Protein AF-A0A432LRM8-F1 (afdb_monomer_lite)

pLDDT: mean 72.95, std 24.01, range [29.17, 98.06]

Sequence (369 aa):
MIELEIQGLSETREGLLIDVGRSVVASGFTLQRQRLTQDVNGVLLTMVVRGPERKQRALEAALDANERLLSFHTYPFEDGTAKPHYAAARTFARPPVAPAPVPVVETVAVAAAAAVPKQAAVAAVGAAAAVAVIAPEMAQAVVASVASPAPRVAPVAKLFADTPVLPSVPERVKPEVAPVVVGAPAPQEEEPEPEFVFYTPRAAAPAAAAVVADPYVEVVPLGPDEDAVEKVVPKLLNGYPQIFHCLHSLESSVAPGARESSLLLAGQRTGTWVFERDYKPSAKLSLEDAMERIGIPALRALADVEYVGGQLRIRNSPLCKEGGRSSCQFFIGYLEGLLGPLLASGSLSTFPLGCCSYGGDACVLAISE

Organism: NCBI:txid1920169

Foldseek 3Di:
DFKKKKKFFFQEPPCPCVQLVVLCVVLAKDWDDWDWDQDLRHIIIITIIHGDPVSPVVSVVSQVPDPRTPDMDMDGDDPPDDDDRPVVPDDDPDHRPPDPPDDPDDDDDDDDDDDDDDDDDDDDDDDDDDDDDDDDDDDDDDDDDDDDDDDDDDDDDDDDDDDDDDDDDDDDDDDDDDDDDDDDDDDDDDDDDDDPPPPDPDPDDPPDPPDPPDPPDPQAADAAPVVLLVVLLVVQQVCPPVRLVSLVVSLVPDDVNRNLNNLLQNLLSNLLVCCVPPPPDDAADAPVCCCVVWVVVRVVSHFDWDDDDQKIWGAPHSQADADQDHSCSSSVSNCQNNCLSRHPVSGKDKDWPDTVNVVDRTTMIGIDD

Secondary structure (DSSP, 8-state):
-EEEEEEEEES--TTHHHHHHHHHHHTTPEEEEEEEEEETTEEEEEEEEEE-GGGHHHHHHHHHT-TT-SEEEEEE--TT--PPPGGGG---SSPP-PPPPPP--------------------------------------------------------------PPPP--PPP-------------------------PPPPPPPPPP----------------HHHHHHHHHHHHHHTT--HHHHHHHHHHS-GGGHHHHHHHHHHHHHHHHHHHHS--PPPB-HHHHIIIIIHHHHHTTSEEEEETTEEEEET-TTEETTTEE-THHHHHHHHHHHGGGBSSS--EEEEEE-GGGT-SSEEEEEE-

Structure (mmCIF, N/CA/C/O backbone):
data_AF-A0A432LRM8-F1
#
_entry.id   AF-A0A432LRM8-F1
#
loop_
_atom_site.group_PDB
_atom_site.id
_atom_site.type_symbol
_atom_site.label_atom_id
_atom_site.label_alt_id
_atom_site.label_comp_id
_atom_site.label_asym_id
_atom_site.label_entity_id
_atom_site.label_seq_id
_atom_site.pdbx_PDB_ins_code
_atom_site.Cartn_x
_atom_site.Cartn_y
_atom_site.Cartn_z
_atom_site.occupancy
_atom_site.B_iso_or_equiv
_atom_site.auth_seq_id
_atom_site.auth_comp_id
_atom_site.auth_asym_id
_atom_site.auth_atom_id
_atom_site.pdbx_PDB_model_num
ATOM 1 N N . MET A 1 1 ? 28.126 2.949 -12.272 1.00 85.38 1 MET A N 1
ATOM 2 C CA . MET A 1 1 ? 27.062 2.548 -11.327 1.00 85.38 1 MET A CA 1
ATOM 3 C C . MET A 1 1 ? 27.279 1.079 -11.055 1.00 85.38 1 MET A C 1
ATOM 5 O O . MET A 1 1 ? 27.534 0.365 -12.013 1.00 85.38 1 MET A O 1
ATOM 9 N N . ILE A 1 2 ? 27.255 0.673 -9.794 1.00 91.69 2 ILE A N 1
ATOM 10 C CA . ILE A 1 2 ? 27.437 -0.716 -9.368 1.00 91.69 2 ILE A CA 1
ATOM 11 C C . ILE A 1 2 ? 26.148 -1.224 -8.737 1.00 91.69 2 ILE A C 1
ATOM 13 O O . ILE A 1 2 ? 25.368 -0.429 -8.204 1.00 91.69 2 ILE A O 1
ATOM 17 N N . GLU A 1 3 ? 25.954 -2.533 -8.798 1.00 94.00 3 GLU A N 1
ATOM 18 C CA . GLU A 1 3 ? 24.896 -3.239 -8.090 1.00 94.00 3 GLU A CA 1
ATOM 19 C C . GLU A 1 3 ? 25.532 -4.117 -7.020 1.00 94.00 3 GLU A C 1
ATOM 21 O O . GLU A 1 3 ? 26.515 -4.821 -7.268 1.00 94.00 3 GLU A O 1
ATOM 26 N N . LEU A 1 4 ? 25.002 -4.010 -5.810 1.00 94.94 4 LEU A N 1
ATOM 27 C CA . LEU A 1 4 ? 25.510 -4.683 -4.631 1.00 94.94 4 LEU A CA 1
ATOM 28 C C . LEU A 1 4 ? 24.390 -5.492 -3.994 1.00 94.94 4 LEU A C 1
ATOM 30 O O . LEU A 1 4 ? 23.286 -4.988 -3.806 1.00 94.94 4 LEU A O 1
ATOM 34 N N . GLU A 1 5 ? 24.699 -6.723 -3.620 1.00 95.00 5 GLU A N 1
ATOM 35 C CA . GLU A 1 5 ? 23.883 -7.530 -2.730 1.00 95.00 5 GLU A CA 1
ATOM 36 C C . GLU A 1 5 ? 24.413 -7.377 -1.303 1.00 95.00 5 GLU A C 1
ATOM 38 O O . GLU A 1 5 ? 25.542 -7.760 -0.996 1.00 95.00 5 GLU A O 1
ATOM 43 N N . ILE A 1 6 ? 23.596 -6.802 -0.433 1.00 95.06 6 ILE A N 1
ATOM 44 C CA . ILE A 1 6 ? 23.841 -6.693 0.999 1.00 95.06 6 ILE A CA 1
ATOM 45 C C . ILE A 1 6 ? 23.079 -7.822 1.675 1.00 95.06 6 ILE A C 1
ATOM 47 O O . ILE A 1 6 ? 21.863 -7.932 1.533 1.00 95.06 6 ILE A O 1
ATOM 51 N N . GLN A 1 7 ? 23.782 -8.633 2.447 1.00 94.50 7 GLN A N 1
ATOM 52 C CA . GLN A 1 7 ? 23.190 -9.605 3.351 1.00 94.50 7 GLN A CA 1
ATOM 53 C C . GLN A 1 7 ? 23.482 -9.159 4.780 1.00 94.50 7 GLN A C 1
ATOM 55 O O . GLN A 1 7 ? 24.630 -8.879 5.101 1.00 94.50 7 GLN A O 1
ATOM 60 N N . GLY A 1 8 ? 22.474 -9.090 5.639 1.00 93.50 8 GLY A N 1
ATOM 61 C CA . GLY A 1 8 ? 22.585 -8.636 7.021 1.00 93.50 8 GLY A CA 1
ATOM 62 C C . GLY A 1 8 ? 21.847 -9.564 7.977 1.00 93.50 8 GLY A C 1
ATOM 63 O O . GLY A 1 8 ? 20.821 -10.141 7.626 1.00 93.50 8 GLY A O 1
ATOM 64 N N . LEU A 1 9 ? 22.366 -9.705 9.192 1.00 92.44 9 LEU A N 1
ATOM 65 C CA . LEU A 1 9 ? 21.725 -10.430 10.287 1.00 92.44 9 LEU A CA 1
ATOM 66 C C . LEU A 1 9 ? 21.345 -9.444 11.390 1.00 92.44 9 LEU A C 1
ATOM 68 O O . LEU A 1 9 ? 22.161 -8.617 11.791 1.00 92.44 9 LEU A O 1
ATOM 72 N N . SER A 1 10 ? 20.136 -9.580 11.921 1.00 92.62 10 SER A N 1
ATOM 73 C CA . SER A 1 10 ? 19.642 -8.826 13.073 1.00 92.62 10 SER A CA 1
ATOM 74 C C . SER A 1 10 ? 18.993 -9.747 14.100 1.00 92.62 10 SER A C 1
ATOM 76 O O . SER A 1 10 ? 18.501 -10.816 13.748 1.00 92.62 10 SER A O 1
ATOM 78 N N . GLU A 1 11 ? 18.931 -9.323 15.361 1.00 88.06 11 GLU A N 1
ATOM 79 C CA . GLU A 1 11 ? 18.133 -10.011 16.385 1.00 88.06 11 GLU A CA 1
ATOM 80 C C . GLU A 1 11 ? 16.630 -9.785 16.188 1.00 88.06 11 GLU A C 1
ATOM 82 O O . GLU A 1 11 ? 15.826 -10.668 16.483 1.00 88.06 11 GLU A O 1
ATOM 87 N N . THR A 1 12 ? 16.235 -8.610 15.684 1.00 87.19 12 THR A N 1
ATOM 88 C CA . THR A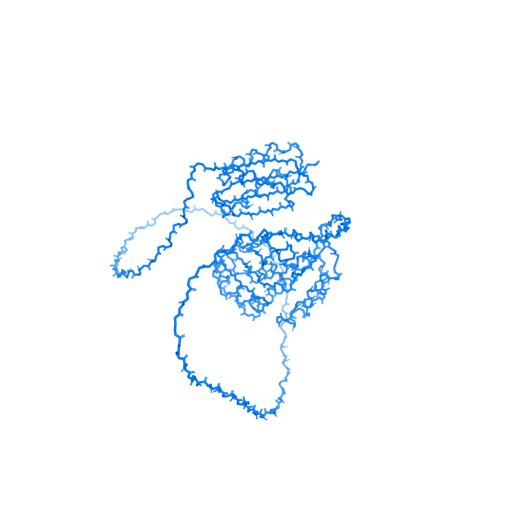 1 12 ? 14.829 -8.193 15.623 1.00 87.19 12 THR A CA 1
ATOM 89 C C . THR A 1 12 ? 14.414 -7.795 14.212 1.00 87.19 12 THR A C 1
ATOM 91 O O . THR A 1 12 ? 15.175 -7.230 13.433 1.00 87.19 12 THR A O 1
ATOM 94 N N . ARG A 1 13 ? 13.162 -8.111 13.865 1.00 90.62 13 ARG A N 1
ATOM 95 C CA . ARG A 1 13 ? 12.570 -7.749 12.565 1.00 90.62 13 ARG A CA 1
ATOM 96 C C . ARG A 1 13 ? 12.113 -6.296 12.539 1.00 90.62 13 ARG A C 1
ATOM 98 O O . ARG A 1 13 ? 12.094 -5.666 11.484 1.00 90.62 13 ARG A O 1
ATOM 105 N N . GLU A 1 14 ? 11.679 -5.807 13.691 1.00 88.50 14 GLU A N 1
ATOM 106 C CA . GLU A 1 14 ? 11.060 -4.502 13.841 1.00 88.50 14 GLU A CA 1
ATOM 107 C C . GLU A 1 14 ? 12.060 -3.390 13.515 1.00 88.50 14 GLU A C 1
ATOM 109 O O . GLU A 1 14 ? 13.198 -3.410 13.976 1.00 88.50 14 GLU A O 1
ATOM 114 N N . GLY A 1 15 ? 11.662 -2.445 12.661 1.00 86.75 15 GLY A N 1
ATOM 115 C CA . GLY A 1 15 ? 12.490 -1.300 12.264 1.00 86.75 15 GLY A CA 1
ATOM 116 C C . GLY A 1 15 ? 13.721 -1.617 11.403 1.00 86.75 15 GLY A C 1
ATOM 117 O O . GLY A 1 15 ? 14.237 -0.709 10.761 1.00 86.75 15 GLY A O 1
ATOM 118 N N . LEU A 1 16 ? 14.158 -2.879 11.304 1.00 91.69 16 LEU A N 1
ATOM 119 C CA . LEU A 1 16 ? 15.381 -3.271 10.592 1.00 91.69 16 LEU A CA 1
ATOM 120 C C . LEU A 1 16 ? 15.394 -2.780 9.141 1.00 91.69 16 LEU A C 1
ATOM 122 O O . LEU A 1 16 ? 16.344 -2.143 8.697 1.00 91.69 16 LEU A O 1
ATOM 126 N N . LEU A 1 17 ? 14.315 -3.054 8.408 1.00 92.19 17 LEU A N 1
ATOM 127 C CA . LEU A 1 17 ? 14.202 -2.665 7.006 1.00 92.19 17 LEU A CA 1
ATOM 128 C C . LEU A 1 17 ? 14.229 -1.140 6.829 1.00 92.19 17 LEU A C 1
ATOM 130 O O . LEU A 1 17 ? 14.826 -0.635 5.882 1.00 92.19 17 LEU A O 1
ATOM 134 N N . ILE A 1 18 ? 13.589 -0.416 7.748 1.00 89.19 18 ILE A N 1
ATOM 135 C CA . ILE A 1 18 ? 13.468 1.043 7.702 1.00 89.19 18 ILE A CA 1
ATOM 136 C C . ILE A 1 18 ? 14.831 1.680 7.962 1.00 89.19 18 ILE A C 1
ATOM 138 O O . ILE A 1 18 ? 15.269 2.525 7.185 1.00 89.19 18 ILE A O 1
ATOM 142 N N . ASP A 1 19 ? 15.521 1.250 9.016 1.00 91.94 19 ASP A N 1
ATOM 143 C CA . ASP A 1 19 ? 16.793 1.842 9.421 1.00 91.94 19 ASP A CA 1
ATOM 144 C C . ASP A 1 19 ? 17.901 1.517 8.416 1.00 91.94 19 ASP A C 1
ATOM 146 O O . ASP A 1 19 ? 18.643 2.406 7.995 1.00 91.94 19 ASP A O 1
ATOM 150 N N . VAL A 1 20 ? 17.968 0.266 7.950 1.00 95.12 20 VAL A N 1
ATOM 151 C CA . VAL A 1 20 ? 18.938 -0.137 6.923 1.00 95.12 20 VAL A CA 1
ATOM 152 C C . VAL A 1 20 ? 18.607 0.515 5.579 1.00 95.12 20 VAL A C 1
ATOM 154 O O . VAL A 1 20 ? 19.497 1.053 4.919 1.00 95.12 20 VAL A O 1
ATOM 157 N N . GLY A 1 21 ? 17.329 0.553 5.190 1.00 91.88 21 GLY A N 1
ATOM 158 C CA . GLY A 1 21 ? 16.874 1.248 3.985 1.00 91.88 21 GLY A CA 1
ATOM 159 C C . GLY A 1 21 ? 17.215 2.739 4.004 1.00 91.88 21 GLY A C 1
ATOM 160 O O . GLY A 1 21 ? 17.694 3.278 3.006 1.00 91.88 21 GLY A O 1
ATOM 161 N N . ARG A 1 22 ? 17.066 3.400 5.157 1.00 90.94 22 ARG A N 1
ATOM 162 C CA . ARG A 1 22 ? 17.461 4.801 5.343 1.00 90.94 22 ARG A CA 1
ATOM 163 C C . ARG A 1 22 ? 18.967 4.990 5.167 1.00 90.94 22 ARG A C 1
ATOM 165 O O . ARG A 1 22 ? 19.360 5.912 4.454 1.00 90.94 22 ARG A O 1
ATOM 172 N N . SER A 1 23 ? 19.801 4.117 5.740 1.00 94.56 23 SER A N 1
ATOM 173 C CA . SER A 1 23 ? 21.261 4.150 5.541 1.00 94.56 23 SER A CA 1
ATOM 174 C C . SER A 1 23 ? 21.653 3.980 4.068 1.00 94.56 23 SER A C 1
ATOM 176 O O . SER A 1 23 ? 22.525 4.699 3.570 1.00 94.56 23 SER A O 1
ATOM 178 N N . VAL A 1 24 ? 20.977 3.080 3.344 1.00 95.44 24 VAL A N 1
ATOM 179 C CA . VAL A 1 24 ? 21.184 2.848 1.903 1.00 95.44 24 VAL A CA 1
ATOM 180 C C . VAL A 1 24 ? 20.878 4.111 1.094 1.00 95.44 24 VAL A C 1
ATOM 182 O O . VAL A 1 24 ? 21.723 4.581 0.324 1.00 95.44 24 VAL A O 1
ATOM 185 N N . VAL A 1 25 ? 19.701 4.705 1.308 1.00 91.69 25 VAL A N 1
ATOM 186 C CA . VAL A 1 25 ? 19.259 5.905 0.582 1.00 91.69 25 VAL A CA 1
ATOM 187 C C . VAL A 1 25 ? 20.126 7.118 0.923 1.00 91.69 25 VAL A C 1
ATOM 189 O O . VAL A 1 25 ? 20.561 7.832 0.018 1.00 91.69 25 VAL A O 1
ATOM 192 N N . ALA A 1 26 ? 20.459 7.327 2.201 1.00 89.44 26 ALA A N 1
ATOM 193 C CA . ALA A 1 26 ? 21.342 8.411 2.640 1.00 89.44 26 ALA A CA 1
ATOM 194 C C . ALA A 1 26 ? 22.746 8.308 2.015 1.00 89.44 26 ALA A C 1
ATOM 196 O O . ALA A 1 26 ? 23.371 9.318 1.684 1.00 89.44 26 ALA A O 1
ATOM 197 N N . SER A 1 27 ? 23.210 7.081 1.766 1.00 94.38 27 SER A N 1
ATOM 198 C CA . SER A 1 27 ? 24.475 6.806 1.078 1.00 94.38 27 SER A CA 1
ATOM 199 C C . SER A 1 27 ? 24.391 6.989 -0.444 1.00 94.38 27 SER A C 1
ATOM 201 O O . SER A 1 27 ? 25.394 6.850 -1.144 1.00 94.38 27 SER A O 1
ATOM 203 N N . GLY A 1 28 ? 23.226 7.360 -0.985 1.00 89.31 28 GLY A N 1
ATOM 204 C CA . GLY A 1 28 ? 23.009 7.611 -2.409 1.00 89.31 28 GLY A CA 1
ATOM 205 C C . GLY A 1 28 ? 22.851 6.345 -3.249 1.00 89.31 28 GLY A C 1
ATOM 206 O O . GLY A 1 28 ? 23.176 6.375 -4.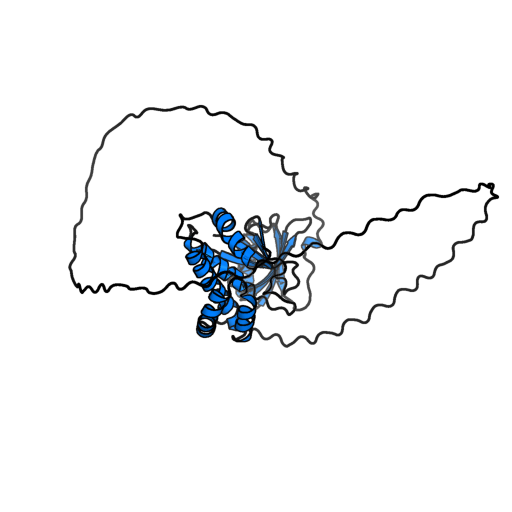437 1.00 89.31 28 GLY A O 1
ATOM 207 N N . PHE A 1 29 ? 22.394 5.252 -2.638 1.00 95.62 29 PHE A N 1
ATOM 208 C CA . PHE A 1 29 ? 22.021 4.022 -3.329 1.00 95.62 29 PHE A CA 1
ATOM 209 C C . PHE A 1 29 ? 20.497 3.919 -3.432 1.00 95.62 29 PHE A C 1
ATOM 211 O O . PHE A 1 29 ? 19.764 4.320 -2.531 1.00 95.62 29 PHE A O 1
ATOM 218 N N . THR A 1 30 ? 20.016 3.360 -4.536 1.00 91.56 30 THR A N 1
ATOM 219 C CA . THR A 1 30 ? 18.608 3.027 -4.750 1.00 91.56 30 THR A CA 1
ATOM 220 C C . THR A 1 30 ? 18.391 1.555 -4.448 1.00 91.56 30 THR A C 1
ATOM 222 O O . THR A 1 30 ? 19.105 0.701 -4.978 1.00 91.56 30 THR A O 1
ATOM 225 N N . LEU A 1 31 ? 17.399 1.251 -3.623 1.00 94.25 31 LEU A N 1
ATOM 226 C CA . LEU A 1 31 ? 17.003 -0.118 -3.333 1.00 94.25 31 LEU A CA 1
ATOM 227 C C . LEU A 1 31 ? 16.247 -0.718 -4.525 1.00 94.25 31 LEU A C 1
ATOM 229 O O . LEU A 1 31 ? 15.270 -0.134 -4.981 1.00 94.25 31 LEU A O 1
ATOM 233 N N . GLN A 1 32 ? 16.694 -1.869 -5.023 1.00 91.56 32 GLN A N 1
ATOM 234 C CA . GLN A 1 32 ? 16.041 -2.588 -6.122 1.00 91.56 32 GLN A CA 1
ATOM 235 C C . GLN A 1 32 ? 15.203 -3.760 -5.622 1.00 91.56 32 GLN A C 1
ATOM 237 O O . GLN A 1 32 ? 14.065 -3.946 -6.044 1.00 91.56 32 GLN A O 1
ATOM 242 N N . ARG A 1 33 ? 15.780 -4.584 -4.743 1.00 90.75 33 ARG A N 1
ATOM 243 C CA . ARG A 1 33 ? 15.125 -5.774 -4.191 1.00 90.75 33 ARG A CA 1
ATOM 244 C C . ARG A 1 33 ? 15.435 -5.872 -2.715 1.00 90.75 33 ARG A C 1
ATOM 246 O O . ARG A 1 33 ? 16.521 -5.503 -2.281 1.00 90.75 33 ARG A O 1
ATOM 253 N N . GLN A 1 34 ? 14.496 -6.406 -1.956 1.00 92.81 34 GLN A N 1
ATOM 254 C CA . GLN A 1 34 ? 14.692 -6.704 -0.548 1.00 92.81 34 GLN A CA 1
ATOM 255 C C . GLN A 1 34 ? 13.972 -8.000 -0.207 1.00 92.81 34 GLN A C 1
ATOM 257 O O . GLN A 1 34 ? 12.910 -8.301 -0.753 1.00 92.81 34 GLN A O 1
ATOM 262 N N . ARG A 1 35 ? 14.549 -8.765 0.707 1.00 90.44 35 ARG A N 1
ATOM 263 C CA . ARG A 1 35 ? 13.969 -9.983 1.244 1.00 90.44 35 ARG A CA 1
ATOM 264 C C . ARG A 1 35 ? 14.304 -10.056 2.720 1.00 90.44 35 ARG A C 1
ATOM 266 O O . ARG A 1 35 ? 15.459 -9.903 3.101 1.00 90.44 35 ARG A O 1
ATOM 273 N N . LEU A 1 36 ? 13.291 -10.333 3.529 1.00 91.69 36 LEU A N 1
ATOM 274 C CA . LEU A 1 36 ? 13.459 -10.668 4.933 1.00 91.69 36 LEU A CA 1
ATOM 275 C C . LEU A 1 36 ? 13.116 -12.140 5.128 1.00 91.69 36 LEU A C 1
ATOM 277 O O . LEU A 1 36 ? 12.066 -12.588 4.672 1.00 91.69 36 LEU A O 1
ATOM 281 N N . THR A 1 37 ? 13.979 -12.885 5.805 1.00 88.00 37 THR A N 1
ATOM 282 C CA . THR A 1 37 ? 13.730 -14.284 6.161 1.00 88.00 37 THR A CA 1
ATOM 283 C C . THR A 1 37 ? 14.007 -14.465 7.642 1.00 88.00 37 THR A C 1
ATOM 285 O O . THR A 1 37 ? 15.011 -13.974 8.148 1.00 88.00 37 THR A O 1
ATOM 288 N N . GLN A 1 38 ? 13.111 -15.142 8.351 1.00 83.94 38 GLN A N 1
ATOM 289 C CA . GLN A 1 38 ? 13.343 -15.490 9.747 1.00 83.94 38 GLN A CA 1
ATOM 290 C C . GLN A 1 38 ? 14.161 -16.780 9.812 1.00 83.94 38 GLN A C 1
ATOM 292 O O . GLN A 1 38 ? 13.833 -17.755 9.140 1.00 83.94 38 GLN A O 1
ATOM 297 N N . ASP A 1 39 ? 15.227 -16.756 10.597 1.00 79.94 39 ASP A N 1
ATOM 298 C CA . ASP A 1 39 ? 16.169 -17.850 10.798 1.00 79.94 39 ASP A CA 1
ATOM 299 C C . ASP A 1 39 ? 16.280 -18.169 12.294 1.00 79.94 39 ASP A C 1
ATOM 301 O O . ASP A 1 39 ? 15.879 -17.379 13.151 1.00 79.94 39 ASP A O 1
ATOM 305 N N . VAL A 1 40 ? 16.841 -19.331 12.628 1.00 73.75 40 VAL A N 1
ATOM 306 C CA . VAL A 1 40 ? 17.068 -19.737 14.025 1.00 73.75 40 VAL A CA 1
ATOM 307 C C . VAL A 1 40 ? 17.961 -18.729 14.760 1.00 73.75 40 VAL A C 1
ATOM 309 O O . VAL A 1 40 ? 17.834 -18.557 15.970 1.00 73.75 40 VAL A O 1
ATOM 312 N N . ASN A 1 41 ? 18.830 -18.031 14.026 1.00 74.12 41 ASN A N 1
ATOM 313 C CA . ASN A 1 41 ? 19.765 -17.054 14.575 1.00 74.12 41 ASN A CA 1
ATOM 314 C C . ASN A 1 41 ? 19.220 -15.615 14.619 1.00 74.12 41 ASN A C 1
ATOM 316 O O . ASN A 1 41 ? 19.930 -14.721 15.075 1.00 74.12 41 ASN A O 1
ATOM 320 N N . GLY A 1 42 ? 17.994 -15.375 14.141 1.00 85.94 42 GLY A N 1
ATOM 321 C CA . GLY A 1 42 ? 17.380 -14.049 14.099 1.00 85.94 42 GLY A CA 1
ATOM 322 C C . GLY A 1 42 ? 16.722 -13.746 12.756 1.00 85.94 42 GLY A C 1
ATOM 323 O O . GLY A 1 42 ? 16.024 -14.571 12.171 1.00 85.94 42 GLY A O 1
ATOM 324 N N . VAL A 1 43 ? 16.910 -12.530 12.265 1.00 89.00 43 VAL A N 1
ATOM 325 C CA . VAL A 1 43 ? 16.285 -12.022 11.046 1.00 89.00 43 VAL A CA 1
ATOM 326 C C . VAL A 1 43 ? 17.356 -11.757 10.005 1.00 89.00 43 VAL A C 1
ATOM 328 O O . VAL A 1 43 ? 18.263 -10.953 10.212 1.00 89.00 43 VAL A O 1
ATOM 331 N N . LEU A 1 44 ? 17.231 -12.445 8.877 1.00 91.12 44 LEU A N 1
ATOM 332 C CA . LEU A 1 44 ? 18.107 -12.324 7.724 1.00 91.12 44 LEU A CA 1
ATOM 333 C C . LEU A 1 44 ? 17.515 -11.315 6.746 1.00 91.12 44 LEU A C 1
ATOM 335 O O . LEU A 1 44 ? 16.391 -11.482 6.269 1.00 91.12 44 LEU A O 1
ATOM 339 N N . LEU A 1 45 ? 18.279 -10.277 6.443 1.00 93.94 45 LEU A N 1
ATOM 340 C CA . LEU A 1 45 ? 17.952 -9.231 5.488 1.00 93.94 45 LEU A CA 1
ATOM 341 C C . LEU A 1 45 ? 18.840 -9.400 4.258 1.00 93.94 45 LEU A C 1
ATOM 343 O O . LEU A 1 45 ? 20.057 -9.359 4.363 1.00 93.94 45 LEU A O 1
ATOM 347 N N . THR A 1 46 ? 18.250 -9.543 3.080 1.00 94.12 46 THR A N 1
ATOM 348 C CA . THR A 1 46 ? 18.967 -9.504 1.801 1.00 94.12 46 THR A CA 1
ATOM 349 C C . THR A 1 46 ? 18.447 -8.332 0.989 1.00 94.12 46 THR A C 1
ATOM 351 O O . THR A 1 46 ? 17.243 -8.232 0.774 1.00 94.12 46 THR A O 1
ATOM 354 N N . MET A 1 47 ? 19.320 -7.438 0.540 1.00 94.75 47 MET A N 1
ATOM 355 C CA . MET A 1 47 ? 18.969 -6.252 -0.238 1.00 94.75 47 MET A CA 1
ATOM 356 C C . MET A 1 47 ? 19.855 -6.160 -1.470 1.00 94.75 47 MET A C 1
ATOM 358 O O . MET A 1 47 ? 21.067 -6.271 -1.363 1.00 94.75 47 MET A O 1
ATOM 362 N N . VAL A 1 48 ? 19.264 -5.906 -2.631 1.00 94.88 48 VAL A N 1
ATOM 363 C CA . VAL A 1 48 ? 19.999 -5.544 -3.845 1.00 94.88 48 VAL A CA 1
ATOM 364 C C . VAL A 1 48 ? 19.870 -4.044 -4.024 1.00 94.88 48 VAL A C 1
ATOM 366 O O . VAL A 1 48 ? 18.756 -3.521 -4.098 1.00 94.88 48 VAL A O 1
ATOM 369 N N . VAL A 1 49 ? 20.998 -3.347 -4.062 1.00 96.19 49 VAL A N 1
ATOM 370 C CA . VAL A 1 49 ? 21.063 -1.888 -4.141 1.00 96.19 49 VAL A CA 1
ATOM 371 C C . VAL A 1 49 ? 21.924 -1.462 -5.322 1.00 96.19 49 VAL A C 1
ATOM 373 O O . VAL A 1 49 ? 22.946 -2.075 -5.613 1.00 96.19 49 VAL A O 1
ATOM 376 N N . ARG A 1 50 ? 21.538 -0.378 -5.993 1.00 94.25 50 ARG A N 1
ATOM 377 C CA . ARG A 1 50 ? 22.264 0.192 -7.133 1.00 94.25 50 ARG A CA 1
ATOM 378 C C . ARG A 1 50 ? 22.737 1.595 -6.798 1.00 94.25 50 ARG A C 1
ATOM 380 O O . ARG A 1 50 ? 21.969 2.404 -6.290 1.00 94.25 50 ARG A O 1
ATOM 387 N N . GLY A 1 51 ? 23.994 1.913 -7.079 1.00 94.50 51 GLY A N 1
ATOM 388 C CA . GLY A 1 51 ? 24.531 3.226 -6.729 1.00 94.50 51 GLY A CA 1
ATOM 389 C C . GLY A 1 51 ? 25.909 3.531 -7.306 1.00 94.50 51 GLY A C 1
ATOM 390 O O . GLY A 1 51 ? 26.466 2.759 -8.093 1.00 94.50 51 GLY A O 1
ATOM 391 N N . PRO A 1 52 ? 26.470 4.703 -6.975 1.00 93.50 52 PRO A N 1
ATOM 392 C CA . PRO A 1 52 ? 27.799 5.092 -7.415 1.00 93.50 52 PRO A CA 1
ATOM 393 C C . PRO A 1 52 ? 28.879 4.319 -6.646 1.00 93.50 52 PRO A C 1
ATOM 395 O O . PRO A 1 52 ? 28.936 4.364 -5.421 1.00 93.50 52 PRO A O 1
ATOM 398 N N . GLU A 1 53 ? 29.806 3.697 -7.378 1.00 94.25 53 GLU A N 1
ATOM 399 C CA . GLU A 1 53 ? 30.915 2.897 -6.826 1.00 94.25 53 GLU A CA 1
ATOM 400 C C . GLU A 1 53 ? 31.741 3.654 -5.782 1.00 94.25 53 GLU A C 1
ATOM 402 O O . GLU A 1 53 ? 32.077 3.134 -4.723 1.00 94.25 53 GLU A O 1
ATOM 407 N N . ARG A 1 54 ? 31.972 4.948 -6.025 1.00 94.75 54 ARG A N 1
ATOM 408 C CA . ARG A 1 54 ? 32.719 5.828 -5.116 1.00 94.75 54 ARG A CA 1
ATOM 409 C C . ARG A 1 54 ? 32.088 5.949 -3.723 1.00 94.75 54 ARG A C 1
ATOM 411 O O . ARG A 1 54 ? 32.791 6.320 -2.789 1.00 94.75 54 ARG A O 1
ATOM 418 N N . LYS A 1 55 ? 30.786 5.674 -3.580 1.00 94.81 55 LYS A N 1
ATOM 419 C CA . LYS A 1 55 ? 30.066 5.735 -2.300 1.00 94.81 55 LYS A CA 1
ATOM 420 C C . LYS A 1 55 ? 29.929 4.377 -1.609 1.00 94.81 55 LYS A C 1
ATOM 422 O O . LYS A 1 55 ? 29.386 4.342 -0.512 1.00 94.81 55 LYS A O 1
ATOM 427 N N . GLN A 1 56 ? 30.452 3.289 -2.180 1.00 95.06 56 GLN A N 1
ATOM 428 C CA . GLN A 1 56 ? 30.385 1.961 -1.558 1.00 95.06 56 GLN A CA 1
ATOM 429 C C . GLN A 1 56 ? 30.952 1.960 -0.132 1.00 95.06 56 GLN A C 1
ATOM 431 O O . GLN A 1 56 ? 30.293 1.494 0.788 1.00 95.06 56 GLN A O 1
ATOM 436 N N . ARG A 1 57 ? 32.125 2.568 0.083 1.00 94.75 57 ARG A N 1
ATOM 437 C CA . ARG A 1 57 ? 32.728 2.652 1.427 1.00 94.75 57 ARG A CA 1
ATOM 438 C C . ARG A 1 57 ? 31.881 3.447 2.422 1.00 94.75 57 ARG A C 1
ATOM 440 O O . ARG A 1 57 ? 31.874 3.132 3.604 1.00 94.75 57 ARG A O 1
ATOM 447 N N . ALA A 1 58 ? 31.188 4.489 1.957 1.00 94.75 58 ALA A N 1
ATOM 448 C CA . ALA A 1 58 ? 30.304 5.285 2.808 1.00 94.75 58 ALA A CA 1
ATOM 449 C C . ALA A 1 58 ? 29.054 4.488 3.206 1.00 94.75 58 ALA A C 1
ATOM 451 O O . ALA A 1 58 ? 28.634 4.552 4.356 1.00 94.75 58 ALA A O 1
ATOM 452 N N . LEU A 1 59 ? 28.516 3.700 2.271 1.00 96.12 59 LEU A N 1
ATOM 453 C CA . LEU A 1 59 ? 27.437 2.756 2.535 1.00 96.12 59 LEU A CA 1
ATOM 454 C C . LEU A 1 59 ? 27.860 1.700 3.561 1.00 96.12 59 LEU A C 1
ATOM 456 O O . LEU A 1 59 ? 27.161 1.509 4.545 1.00 96.12 59 LEU A O 1
ATOM 460 N N . GLU A 1 60 ? 29.012 1.058 3.369 1.00 96.25 60 GLU A N 1
ATOM 461 C CA . GLU A 1 60 ? 29.531 0.052 4.305 1.00 96.25 60 GLU A CA 1
ATOM 462 C C . GLU A 1 60 ? 29.731 0.637 5.710 1.00 96.25 60 GLU A C 1
ATOM 464 O O . GLU A 1 60 ? 29.291 0.033 6.682 1.00 96.25 60 GLU A O 1
ATOM 469 N N . ALA A 1 61 ? 30.284 1.848 5.826 1.00 96.12 61 ALA A N 1
ATOM 470 C CA . ALA A 1 61 ? 30.416 2.532 7.114 1.00 96.12 61 ALA A CA 1
ATOM 471 C C . ALA A 1 61 ? 29.056 2.859 7.767 1.00 96.12 61 ALA A C 1
ATOM 473 O O . ALA A 1 61 ? 28.916 2.764 8.983 1.00 96.12 61 ALA A O 1
ATOM 474 N N . ALA A 1 62 ? 28.043 3.232 6.977 1.00 96.25 62 ALA A N 1
ATOM 475 C CA . ALA A 1 62 ? 26.697 3.511 7.480 1.00 96.25 62 ALA A CA 1
ATOM 476 C C . ALA A 1 62 ? 25.937 2.243 7.912 1.00 96.25 62 ALA A C 1
ATOM 478 O O . ALA A 1 62 ? 25.057 2.323 8.769 1.00 96.25 62 ALA A O 1
ATOM 479 N N . LEU A 1 63 ? 26.248 1.092 7.308 1.00 96.25 63 LEU A N 1
ATOM 480 C CA . LEU A 1 63 ? 25.719 -0.211 7.715 1.00 96.25 63 LEU A CA 1
ATOM 481 C C . LEU A 1 63 ? 26.412 -0.719 8.983 1.00 96.25 63 LEU A C 1
ATOM 483 O O . LEU A 1 63 ? 25.733 -1.218 9.872 1.00 96.25 63 LEU A O 1
ATOM 487 N N . ASP A 1 64 ? 27.728 -0.531 9.094 1.00 95.75 64 ASP A N 1
ATOM 488 C CA . ASP A 1 64 ? 28.515 -0.900 10.278 1.00 95.75 64 ASP A CA 1
ATOM 489 C C . ASP A 1 64 ? 28.115 -0.091 11.522 1.00 95.75 64 ASP A C 1
ATOM 491 O O . ASP A 1 64 ? 28.050 -0.617 12.627 1.00 95.75 64 ASP A O 1
ATOM 495 N N . ALA A 1 65 ? 27.754 1.182 11.336 1.00 94.56 65 ALA A N 1
ATOM 496 C CA . ALA A 1 65 ? 27.233 2.035 12.403 1.00 94.56 65 ALA A CA 1
ATOM 497 C C . ALA A 1 65 ? 25.768 1.740 12.790 1.00 94.56 65 ALA A C 1
ATOM 499 O O . ALA A 1 65 ? 25.239 2.379 13.700 1.00 94.56 65 ALA A O 1
ATOM 500 N N . ASN A 1 66 ? 25.075 0.835 12.090 1.00 93.81 66 ASN A N 1
ATOM 501 C CA . ASN A 1 66 ? 23.670 0.545 12.355 1.00 93.81 66 ASN A CA 1
ATOM 502 C C . ASN A 1 66 ? 23.530 -0.478 13.491 1.00 93.81 66 ASN A C 1
ATOM 504 O O . ASN A 1 66 ? 23.793 -1.663 13.308 1.00 93.81 66 ASN A O 1
ATOM 508 N N . GLU A 1 67 ? 23.028 -0.031 14.643 1.00 92.75 67 GLU A N 1
ATOM 509 C CA . GLU A 1 67 ? 22.889 -0.853 15.856 1.00 92.75 67 GLU A CA 1
ATOM 510 C C . GLU A 1 67 ? 21.980 -2.082 15.688 1.00 92.75 67 GLU A C 1
ATOM 512 O O . GLU A 1 67 ? 22.074 -3.032 16.464 1.00 92.75 67 GLU A O 1
ATOM 517 N N . ARG A 1 68 ? 21.094 -2.096 14.682 1.00 91.19 68 ARG A N 1
ATOM 518 C CA . ARG A 1 68 ? 20.218 -3.246 14.426 1.00 91.19 68 ARG A CA 1
ATOM 519 C C . ARG A 1 68 ? 20.915 -4.362 13.658 1.00 91.19 68 ARG A C 1
ATOM 521 O O . ARG A 1 68 ? 20.411 -5.485 13.674 1.00 91.19 68 ARG A O 1
ATOM 528 N N . LEU A 1 69 ? 22.022 -4.089 12.970 1.00 92.75 69 LEU A N 1
ATOM 529 C CA . LEU A 1 69 ? 22.787 -5.109 12.259 1.00 92.75 69 LEU A CA 1
ATOM 530 C C . LEU A 1 69 ? 23.830 -5.715 13.199 1.00 92.75 69 LEU A C 1
ATOM 532 O O . LEU A 1 69 ? 24.782 -5.065 13.606 1.00 92.75 69 LEU A O 1
ATOM 536 N N . LEU A 1 70 ? 23.678 -7.001 13.503 1.00 87.00 70 LEU A N 1
ATOM 537 C CA . LEU A 1 70 ? 24.695 -7.766 14.227 1.00 87.00 70 LEU A CA 1
ATOM 538 C C . LEU A 1 70 ? 25.918 -8.052 13.354 1.00 87.00 70 LEU A C 1
ATOM 540 O O . LEU A 1 70 ? 27.042 -8.168 13.835 1.00 87.00 70 LEU A O 1
ATOM 544 N N . SER A 1 71 ? 25.676 -8.279 12.067 1.00 89.62 71 SER A N 1
ATOM 545 C CA . SER A 1 71 ? 26.709 -8.471 11.055 1.00 89.62 71 SER A CA 1
ATOM 546 C C . SER A 1 71 ? 26.112 -8.224 9.677 1.00 89.62 71 SER A C 1
ATOM 548 O O . SER A 1 71 ? 24.896 -8.332 9.498 1.00 89.62 71 SER A O 1
ATOM 550 N N . PHE A 1 72 ? 26.966 -7.927 8.702 1.00 93.94 72 PHE A N 1
ATOM 551 C CA . PHE A 1 72 ? 26.571 -7.851 7.304 1.00 93.94 72 PHE A CA 1
ATOM 552 C C . PHE A 1 72 ? 27.731 -8.223 6.379 1.00 93.94 72 PHE A C 1
ATOM 554 O O . PHE A 1 72 ? 28.899 -8.199 6.767 1.00 93.94 72 PHE A O 1
ATOM 561 N N . HIS A 1 73 ? 27.392 -8.558 5.141 1.00 92.25 73 HIS A N 1
ATOM 562 C CA . HIS A 1 73 ? 28.320 -8.716 4.039 1.00 92.25 73 HIS A CA 1
ATOM 563 C C . HIS A 1 73 ? 27.768 -8.037 2.794 1.00 92.25 73 HIS A C 1
ATOM 565 O O . HIS A 1 73 ? 26.566 -8.068 2.533 1.00 92.25 73 HIS A O 1
ATOM 571 N N . THR A 1 74 ? 28.675 -7.470 2.010 1.00 93.00 74 THR A N 1
ATOM 572 C CA . THR A 1 74 ? 28.362 -6.811 0.746 1.00 93.00 74 THR A CA 1
ATOM 573 C C . THR A 1 74 ? 29.069 -7.555 -0.376 1.00 93.00 74 THR A C 1
ATOM 575 O O . THR A 1 74 ? 30.275 -7.799 -0.303 1.00 93.00 74 THR A O 1
ATOM 578 N N . TYR A 1 75 ? 28.328 -7.905 -1.419 1.00 91.38 75 TYR A N 1
ATOM 579 C CA . TYR A 1 75 ? 28.832 -8.606 -2.594 1.00 91.38 75 TYR A CA 1
ATOM 580 C C . TYR A 1 75 ? 28.473 -7.832 -3.860 1.00 91.38 75 TYR A C 1
ATOM 582 O O . TYR A 1 75 ? 27.430 -7.184 -3.894 1.00 91.38 75 TYR A O 1
ATOM 590 N N . PRO A 1 76 ? 29.271 -7.927 -4.933 1.00 91.44 76 PRO A N 1
ATOM 591 C CA . PRO A 1 76 ? 28.784 -7.598 -6.266 1.00 91.44 76 PRO A CA 1
ATOM 592 C C . PRO A 1 76 ? 27.560 -8.462 -6.595 1.00 91.44 76 PRO A C 1
ATOM 594 O O . PRO A 1 76 ? 27.583 -9.682 -6.387 1.00 91.44 76 PRO A O 1
ATOM 597 N N . PHE A 1 77 ? 26.491 -7.827 -7.071 1.00 87.38 77 PHE A N 1
ATOM 598 C CA . PHE A 1 77 ? 25.284 -8.533 -7.486 1.00 87.38 77 PHE A CA 1
ATOM 599 C C . PHE A 1 77 ? 25.522 -9.253 -8.824 1.00 87.38 77 PHE A C 1
ATOM 601 O O . PHE A 1 77 ? 26.048 -8.664 -9.767 1.00 87.38 77 PHE A O 1
ATOM 608 N N . GLU A 1 78 ? 25.152 -10.534 -8.896 1.00 85.25 78 GLU A N 1
ATOM 609 C CA . GLU A 1 78 ? 25.251 -11.372 -10.097 1.00 85.25 78 GLU A CA 1
ATOM 610 C C . GLU A 1 78 ? 23.865 -11.939 -10.417 1.00 85.25 78 GLU A C 1
ATOM 612 O O . GLU A 1 78 ? 23.317 -12.743 -9.655 1.00 85.25 78 GLU A O 1
ATOM 617 N N . ASP A 1 79 ? 23.289 -11.520 -11.544 1.00 72.44 79 ASP A N 1
ATOM 618 C CA . ASP A 1 79 ? 21.955 -11.948 -11.956 1.00 72.44 79 ASP A CA 1
ATOM 619 C C . ASP A 1 79 ? 21.858 -13.476 -12.111 1.00 72.44 79 ASP A C 1
ATOM 621 O O . ASP A 1 79 ? 22.692 -14.125 -12.743 1.00 72.44 79 ASP A O 1
ATOM 625 N N . GLY A 1 80 ? 20.793 -14.055 -11.548 1.00 66.06 80 GLY A N 1
ATOM 626 C CA . GLY A 1 80 ? 20.437 -15.466 -11.733 1.00 66.06 80 GLY A CA 1
ATOM 627 C C . GLY A 1 80 ? 20.995 -16.445 -10.696 1.00 66.06 80 GLY A C 1
ATOM 628 O O . GLY A 1 80 ? 20.625 -17.618 -10.737 1.00 66.06 80 GLY A O 1
ATOM 629 N N . THR A 1 81 ? 21.805 -15.998 -9.730 1.00 62.06 81 THR A N 1
ATOM 630 C CA . THR A 1 81 ? 22.261 -16.861 -8.625 1.00 62.06 81 THR A CA 1
ATOM 631 C C . THR A 1 81 ? 21.748 -16.357 -7.280 1.00 62.06 81 THR A C 1
ATOM 633 O O . THR A 1 81 ? 22.172 -15.325 -6.773 1.00 62.06 81 THR A O 1
ATOM 636 N N . ALA A 1 82 ? 20.810 -17.090 -6.675 1.00 59.66 82 ALA A N 1
ATOM 637 C CA . ALA A 1 82 ? 20.435 -16.846 -5.287 1.00 59.66 82 ALA A CA 1
ATOM 638 C C . ALA A 1 82 ? 21.587 -17.325 -4.396 1.00 59.66 82 ALA A C 1
ATOM 640 O O . ALA A 1 82 ? 21.760 -18.530 -4.193 1.00 59.66 82 ALA A O 1
ATOM 641 N N . LYS A 1 83 ? 22.405 -16.392 -3.900 1.00 70.88 83 LYS A N 1
ATOM 642 C CA . LYS A 1 83 ? 23.497 -16.732 -2.990 1.00 70.88 83 LYS A CA 1
ATOM 643 C C . LYS A 1 83 ? 22.908 -17.196 -1.653 1.00 70.88 83 LYS A C 1
ATOM 645 O O . LYS A 1 83 ? 22.015 -16.536 -1.116 1.00 70.88 83 LYS A O 1
ATOM 650 N N . PRO A 1 84 ? 23.363 -18.338 -1.107 1.00 67.50 84 PRO A N 1
ATOM 651 C CA . PRO A 1 84 ? 22.938 -18.762 0.217 1.00 67.50 84 PRO A CA 1
ATOM 652 C C . PRO A 1 84 ? 23.345 -17.692 1.230 1.00 67.50 84 PRO A C 1
ATOM 654 O O . PRO A 1 84 ? 24.454 -17.158 1.164 1.00 67.50 84 PRO A O 1
ATOM 657 N N . HIS A 1 85 ? 22.438 -17.364 2.149 1.00 68.12 85 HIS A N 1
ATOM 658 C CA . HIS A 1 85 ? 22.693 -16.319 3.132 1.00 68.12 85 HIS A CA 1
ATOM 659 C C . HIS A 1 85 ? 23.906 -16.697 3.993 1.00 68.12 85 HIS A C 1
ATOM 661 O O . HIS A 1 85 ? 23.917 -17.781 4.580 1.00 68.12 85 HIS A O 1
ATOM 667 N N . TYR A 1 86 ? 24.909 -15.821 4.115 1.00 73.25 86 TYR A N 1
ATOM 668 C CA . TYR A 1 86 ? 26.167 -16.154 4.810 1.00 73.25 86 TYR A CA 1
ATOM 669 C C . TYR A 1 86 ? 25.942 -16.627 6.260 1.00 73.25 86 TYR A C 1
ATOM 671 O O . TYR A 1 86 ? 26.653 -17.498 6.759 1.00 73.25 86 TYR A O 1
ATOM 679 N N . ALA A 1 87 ? 24.932 -16.069 6.935 1.00 63.97 87 ALA A N 1
ATOM 680 C CA . ALA A 1 87 ? 24.573 -16.436 8.304 1.00 63.97 87 ALA A CA 1
ATOM 681 C C . ALA A 1 87 ? 23.910 -17.822 8.414 1.00 63.97 87 ALA A C 1
ATOM 683 O O . ALA A 1 87 ? 24.079 -18.474 9.437 1.00 63.97 87 ALA A O 1
ATOM 684 N N . ALA A 1 88 ? 23.239 -18.314 7.364 1.00 57.88 88 ALA A N 1
ATOM 685 C CA . ALA A 1 88 ? 22.651 -19.657 7.355 1.00 57.88 88 ALA A CA 1
ATOM 686 C C . ALA A 1 88 ? 23.723 -20.767 7.337 1.00 57.88 88 ALA A C 1
ATOM 688 O O . ALA A 1 88 ? 23.451 -21.906 7.705 1.00 57.88 88 ALA A O 1
ATOM 689 N N . ALA A 1 89 ? 24.958 -20.435 6.940 1.00 54.91 89 ALA A N 1
ATOM 690 C CA . ALA A 1 89 ? 26.102 -21.345 6.963 1.00 54.91 89 ALA A CA 1
ATOM 691 C C . ALA A 1 89 ? 26.898 -21.306 8.285 1.00 54.91 89 ALA A C 1
ATOM 693 O O . ALA A 1 89 ? 27.860 -22.060 8.440 1.00 54.91 89 ALA A O 1
ATOM 694 N N . ARG A 1 90 ? 26.546 -20.423 9.232 1.00 54.72 90 ARG A N 1
ATOM 695 C CA . ARG A 1 90 ? 27.266 -20.268 10.502 1.00 54.72 90 ARG A CA 1
ATOM 696 C C . ARG A 1 90 ? 26.508 -20.915 11.655 1.00 54.72 90 ARG A C 1
ATOM 698 O O . ARG A 1 90 ? 25.415 -20.497 12.015 1.00 54.72 90 ARG A O 1
ATOM 705 N N . THR A 1 91 ? 27.149 -21.882 12.303 1.00 49.69 91 THR A N 1
ATOM 706 C CA . THR A 1 91 ? 26.713 -22.398 13.602 1.00 49.69 91 THR A CA 1
ATOM 707 C C . THR A 1 91 ? 27.097 -21.381 14.676 1.00 49.69 91 THR A C 1
ATOM 709 O O . THR A 1 91 ? 28.267 -21.275 15.047 1.00 49.69 91 THR A O 1
ATOM 712 N N . PHE A 1 92 ? 26.144 -20.588 15.165 1.00 54.25 92 PHE A N 1
ATOM 713 C CA . PHE A 1 92 ? 26.394 -19.740 16.328 1.00 54.25 92 PHE A CA 1
ATOM 714 C C . PHE A 1 92 ? 26.506 -20.623 17.580 1.00 54.25 92 PHE A C 1
ATOM 716 O O . PHE A 1 92 ? 25.706 -21.529 17.794 1.00 54.25 92 PHE A O 1
ATOM 723 N N . ALA A 1 93 ? 27.510 -20.370 18.423 1.00 46.06 93 ALA A N 1
ATOM 724 C CA . ALA A 1 93 ? 27.778 -21.164 19.630 1.00 46.06 93 ALA A CA 1
ATOM 725 C C . ALA A 1 93 ? 26.739 -20.965 20.754 1.00 46.06 93 ALA A C 1
ATOM 727 O O . ALA A 1 93 ? 26.844 -21.584 21.813 1.00 46.06 93 ALA A O 1
ATOM 728 N N . ARG A 1 94 ? 25.754 -20.081 20.557 1.00 49.09 94 ARG A N 1
ATOM 729 C CA . ARG A 1 94 ? 24.739 -19.766 21.558 1.00 49.09 94 ARG A CA 1
ATOM 730 C C . ARG A 1 94 ? 23.479 -20.588 21.261 1.00 49.09 94 ARG A C 1
ATOM 732 O O . ARG A 1 94 ? 22.953 -20.469 20.158 1.00 49.09 94 ARG A O 1
ATOM 739 N N . PRO A 1 95 ? 22.992 -21.416 22.203 1.00 44.12 95 PRO A N 1
ATOM 740 C CA . PRO A 1 95 ? 21.759 -22.163 21.995 1.00 44.12 95 PRO A CA 1
ATOM 741 C C . PRO A 1 95 ? 20.592 -21.191 21.760 1.00 44.12 95 PRO A C 1
ATOM 743 O O . PRO A 1 95 ? 20.562 -20.129 22.395 1.00 44.12 95 PRO A O 1
ATOM 746 N N . PRO A 1 96 ? 19.645 -21.528 20.864 1.00 45.91 96 PRO A N 1
ATOM 747 C CA . PRO A 1 96 ? 18.494 -20.683 20.584 1.00 45.91 96 PRO A CA 1
ATOM 748 C C . PRO A 1 96 ? 17.724 -20.447 21.883 1.00 45.91 96 PRO A C 1
ATOM 750 O O . PRO A 1 96 ? 17.271 -21.391 22.534 1.00 45.91 96 PRO A O 1
ATOM 753 N N . VAL A 1 97 ? 17.600 -19.181 22.280 1.00 49.72 97 VAL A N 1
ATOM 754 C CA . VAL A 1 97 ? 16.699 -18.803 23.367 1.00 49.72 97 VAL A CA 1
ATOM 755 C C . VAL A 1 97 ? 15.295 -18.967 22.806 1.00 49.72 97 VAL A C 1
ATOM 757 O O . VAL A 1 97 ? 14.879 -18.210 21.931 1.00 49.72 97 VAL A O 1
ATOM 760 N N . ALA A 1 98 ? 14.597 -20.009 23.256 1.00 48.44 98 ALA A N 1
ATOM 761 C CA . ALA A 1 98 ? 13.201 -20.216 22.911 1.00 48.44 98 ALA A CA 1
ATOM 762 C C . ALA A 1 98 ? 12.403 -18.935 23.226 1.00 48.44 98 ALA A C 1
ATOM 764 O O . ALA A 1 98 ? 12.665 -18.307 24.259 1.00 48.44 98 ALA A O 1
ATOM 765 N N . PRO A 1 99 ? 11.445 -18.534 22.370 1.00 48.19 99 PRO A N 1
ATOM 766 C CA . PRO A 1 99 ? 10.573 -17.410 22.678 1.00 48.19 99 PRO A CA 1
ATOM 767 C C . PRO A 1 99 ? 9.908 -17.667 24.032 1.00 48.19 99 PRO A C 1
ATOM 769 O O . PRO A 1 99 ? 9.350 -18.743 24.261 1.00 48.19 99 PRO A O 1
ATOM 772 N N . ALA A 1 100 ? 10.031 -16.705 24.949 1.00 49.22 100 ALA A N 1
ATOM 773 C CA . ALA A 1 100 ? 9.470 -16.831 26.284 1.00 49.22 100 ALA A CA 1
ATOM 774 C C . ALA A 1 100 ? 7.957 -17.105 26.179 1.00 49.22 100 ALA A C 1
ATOM 776 O O . ALA A 1 100 ? 7.277 -16.430 25.399 1.00 49.22 100 ALA A O 1
ATOM 777 N N . PRO A 1 101 ? 7.415 -18.085 26.925 1.00 48.81 101 PRO A N 1
ATOM 778 C CA . PRO A 1 101 ? 5.980 -18.306 26.958 1.00 48.81 101 PRO A CA 1
ATOM 779 C C . PRO A 1 101 ? 5.292 -17.032 27.448 1.00 48.81 101 PRO A C 1
ATOM 781 O O . PRO A 1 101 ? 5.699 -16.430 28.443 1.00 48.81 101 PRO A O 1
ATOM 784 N N . VAL A 1 102 ? 4.262 -16.622 26.711 1.00 48.62 102 VAL A N 1
ATOM 785 C CA . VAL A 1 102 ? 3.436 -15.452 27.013 1.00 48.62 102 VAL A CA 1
ATOM 786 C C . VAL A 1 102 ? 2.909 -15.595 28.448 1.00 48.62 102 VAL A C 1
ATOM 788 O O . VAL A 1 102 ? 2.257 -16.604 28.737 1.00 48.62 102 VAL A O 1
ATOM 791 N N . PRO A 1 103 ? 3.183 -14.656 29.372 1.00 50.69 103 PRO A N 1
ATOM 792 C CA . PRO A 1 103 ? 2.611 -14.734 30.705 1.00 50.69 103 PRO A CA 1
ATOM 793 C C . PRO A 1 103 ? 1.095 -14.554 30.596 1.00 50.69 103 PRO A C 1
ATOM 795 O O . PRO A 1 103 ? 0.606 -13.541 30.095 1.00 50.69 103 PRO A O 1
ATOM 798 N N . VAL A 1 104 ? 0.353 -15.555 31.069 1.00 50.06 104 VAL A N 1
ATOM 799 C CA . VAL A 1 104 ? -1.081 -15.438 31.337 1.00 50.06 104 VAL A CA 1
ATOM 800 C C . VAL A 1 104 ? -1.227 -14.390 32.436 1.00 50.06 104 VAL A C 1
ATOM 802 O O . VAL A 1 104 ? -0.881 -14.639 33.589 1.00 50.06 104 VAL A O 1
ATOM 805 N N . VAL A 1 105 ? -1.668 -13.188 32.067 1.00 49.78 105 VAL A N 1
ATOM 806 C CA . VAL A 1 105 ? -1.960 -12.129 33.032 1.00 49.78 105 VAL A CA 1
ATOM 807 C C . VAL A 1 105 ? -3.270 -12.484 33.724 1.00 49.78 105 VAL A C 1
ATOM 809 O O . VAL A 1 105 ? -4.359 -12.287 33.191 1.00 49.78 105 VAL A O 1
ATOM 812 N N . GLU A 1 106 ? -3.139 -13.043 34.920 1.00 40.09 106 GLU A N 1
ATOM 813 C CA . GLU A 1 106 ? -4.217 -13.187 35.884 1.00 40.09 106 GLU A CA 1
ATOM 814 C C . GLU A 1 106 ? -4.568 -11.788 36.416 1.00 40.09 106 GLU A C 1
ATOM 816 O O . GLU A 1 106 ? -3.751 -11.093 37.025 1.00 40.09 106 GLU A O 1
ATOM 821 N N . THR A 1 107 ? -5.781 -11.330 36.113 1.00 39.72 107 THR A N 1
ATOM 822 C CA . THR A 1 107 ? -6.322 -10.049 36.569 1.00 39.72 107 THR A CA 1
ATOM 823 C C . THR A 1 107 ? -6.451 -10.031 38.089 1.00 39.72 107 THR A C 1
ATOM 825 O O . THR A 1 107 ? -7.400 -10.589 38.638 1.00 39.72 107 THR A O 1
ATOM 828 N N . VAL A 1 108 ? -5.544 -9.327 38.769 1.00 39.84 108 VAL A N 1
ATOM 829 C CA . VAL A 1 108 ? -5.739 -8.906 40.160 1.00 39.84 108 VAL A CA 1
ATOM 830 C C . VAL A 1 108 ? -6.233 -7.465 40.164 1.00 39.84 108 VAL A C 1
ATOM 832 O O . VAL A 1 108 ? -5.517 -6.530 39.808 1.00 39.84 108 VAL A O 1
ATOM 835 N N . ALA A 1 109 ? -7.492 -7.301 40.566 1.00 42.94 109 ALA A N 1
ATOM 836 C CA . ALA A 1 109 ? -8.104 -6.015 40.851 1.00 42.94 109 ALA A CA 1
ATOM 837 C C . ALA A 1 109 ? -7.392 -5.337 42.031 1.00 42.94 109 ALA A C 1
ATOM 839 O O . ALA A 1 109 ? -7.307 -5.910 43.118 1.00 42.94 109 ALA A O 1
ATOM 840 N N . VAL A 1 110 ? -6.938 -4.095 41.844 1.00 40.81 110 VAL A N 1
ATOM 841 C CA . VAL A 1 110 ? -6.542 -3.220 42.952 1.00 40.81 110 VAL A CA 1
ATOM 842 C C . VAL A 1 110 ? -7.502 -2.042 43.009 1.00 40.81 110 VAL A C 1
ATOM 844 O O . VAL A 1 110 ? -7.683 -1.293 42.051 1.00 40.81 110 VAL A O 1
ATOM 847 N N . ALA A 1 111 ? -8.154 -1.956 44.164 1.00 35.34 111 ALA A N 1
ATOM 848 C CA . ALA A 1 111 ? -9.154 -0.981 44.534 1.00 35.34 111 ALA A CA 1
ATOM 849 C C . ALA A 1 111 ? -8.589 0.443 44.634 1.00 35.34 111 ALA A C 1
ATOM 851 O O . ALA A 1 111 ? -7.441 0.674 45.012 1.00 35.34 111 ALA A O 1
ATOM 852 N N . ALA A 1 112 ? -9.470 1.391 44.327 1.00 36.28 112 ALA A N 1
ATOM 853 C CA . ALA A 1 112 ? -9.275 2.823 44.433 1.00 36.28 112 ALA A CA 1
ATOM 854 C C . ALA A 1 112 ? -8.979 3.283 45.872 1.00 36.28 112 ALA A C 1
ATOM 856 O O . ALA A 1 112 ? -9.669 2.895 46.814 1.00 36.28 112 ALA A O 1
ATOM 857 N N . ALA A 1 113 ? -8.036 4.215 46.012 1.00 36.25 113 ALA A N 1
ATOM 858 C CA . ALA A 1 113 ? -7.935 5.087 47.175 1.00 36.25 113 ALA A CA 1
ATOM 859 C C . ALA A 1 113 ? -7.670 6.523 46.705 1.00 36.25 113 ALA A C 1
ATOM 861 O O . ALA A 1 113 ? -6.656 6.828 46.081 1.00 36.25 113 ALA A O 1
ATOM 862 N N . ALA A 1 114 ? -8.643 7.386 46.984 1.00 39.06 114 ALA A N 1
ATOM 863 C CA . ALA A 1 114 ? -8.616 8.814 46.733 1.00 39.06 114 ALA A CA 1
ATOM 864 C C . ALA A 1 114 ? -7.663 9.534 47.700 1.00 39.06 114 ALA A C 1
ATOM 866 O O . ALA A 1 114 ? -7.663 9.249 48.896 1.00 39.06 114 ALA A O 1
ATOM 867 N N . ALA A 1 115 ? -6.943 10.541 47.206 1.00 36.28 115 ALA A N 1
ATOM 868 C CA . ALA A 1 115 ? -6.355 11.580 48.044 1.00 36.28 115 ALA A CA 1
ATOM 869 C C . ALA A 1 115 ? -6.347 12.922 47.294 1.00 36.28 115 ALA A C 1
ATOM 871 O O . ALA A 1 115 ? -5.678 13.096 46.279 1.00 36.28 115 ALA A O 1
ATOM 872 N N . VAL A 1 116 ? -7.128 13.863 47.820 1.00 45.50 116 VAL A N 1
ATOM 873 C CA . VAL A 1 116 ? -7.142 15.291 47.473 1.00 45.50 116 VAL A CA 1
ATOM 874 C C . VAL A 1 116 ? -5.917 15.968 48.099 1.00 45.50 116 VAL A C 1
ATOM 876 O O . VAL A 1 116 ? -5.591 15.659 49.247 1.00 45.50 116 VAL A O 1
ATOM 879 N N . PRO A 1 117 ? -5.331 16.987 47.445 1.00 42.47 117 PRO A N 1
ATOM 880 C CA . PRO A 1 117 ? -4.898 18.142 48.220 1.00 42.47 117 PRO A CA 1
ATOM 881 C C . PRO A 1 117 ? -5.388 19.492 47.677 1.00 42.47 117 PRO A C 1
ATOM 883 O O . PRO A 1 117 ? -5.570 19.727 46.485 1.00 42.47 117 PRO A O 1
ATOM 886 N N . LYS A 1 118 ? -5.609 20.361 48.664 1.00 34.44 118 LYS A N 1
ATOM 887 C CA . LYS A 1 118 ? -6.071 21.749 48.650 1.00 34.44 118 LYS A CA 1
ATOM 888 C C . LYS A 1 118 ? -5.117 22.707 47.929 1.00 34.44 118 LYS A C 1
ATOM 890 O O . LYS A 1 118 ? -3.901 22.577 48.011 1.00 34.44 118 LYS A O 1
ATOM 895 N N . GLN A 1 119 ? -5.722 23.746 47.358 1.00 38.47 119 GLN A N 1
ATOM 896 C CA . GLN A 1 119 ? -5.106 24.993 46.903 1.00 38.47 119 GLN A CA 1
ATOM 897 C C . GLN A 1 119 ? -4.307 25.718 48.001 1.00 38.47 119 GLN A C 1
ATOM 899 O O . GLN A 1 119 ? -4.749 25.793 49.148 1.00 38.47 119 GLN A O 1
ATOM 904 N N . ALA A 1 120 ? -3.229 26.390 47.591 1.00 35.50 120 ALA A N 1
ATOM 905 C CA . ALA A 1 120 ? -2.769 27.641 48.190 1.00 35.50 120 ALA A CA 1
ATOM 906 C C . ALA A 1 120 ? -2.179 28.545 47.093 1.00 35.50 120 ALA A C 1
ATOM 908 O O . ALA A 1 120 ? -1.400 28.100 46.254 1.00 35.50 120 ALA A O 1
ATOM 909 N N . ALA A 1 121 ? -2.614 29.802 47.094 1.00 37.97 121 ALA A N 1
ATOM 910 C CA . ALA A 1 121 ? -2.243 30.863 46.168 1.00 37.97 121 ALA A CA 1
ATOM 911 C C . ALA A 1 121 ? -0.917 31.533 46.555 1.00 37.97 121 ALA A C 1
ATOM 913 O O . ALA A 1 121 ? -0.673 31.704 47.746 1.00 37.97 121 ALA A O 1
ATOM 914 N N . VAL A 1 122 ? -0.153 32.034 45.574 1.00 38.62 122 VAL A N 1
ATOM 915 C CA . VAL A 1 122 ? 0.685 33.242 45.721 1.00 38.62 122 VAL A CA 1
ATOM 916 C C . VAL A 1 122 ? 0.738 33.998 44.386 1.00 38.62 122 VAL A C 1
ATOM 918 O O . VAL A 1 122 ? 0.637 33.413 43.312 1.00 38.62 122 VAL A O 1
ATOM 921 N N . ALA A 1 123 ? 0.811 35.318 44.514 1.00 32.81 123 ALA A N 1
ATOM 922 C CA . ALA A 1 123 ? 0.495 36.363 43.560 1.00 32.81 123 ALA A CA 1
ATOM 923 C C . ALA A 1 123 ? 1.599 36.739 42.544 1.00 32.81 123 ALA A C 1
ATOM 925 O O . ALA A 1 123 ? 2.754 36.337 42.637 1.00 32.81 123 ALA A O 1
ATOM 926 N N . ALA A 1 124 ? 1.152 37.575 41.602 1.00 34.59 124 ALA A N 1
ATOM 927 C CA . ALA A 1 124 ? 1.819 38.284 40.512 1.00 34.59 124 ALA A CA 1
ATOM 928 C C . ALA A 1 124 ? 3.098 39.075 40.853 1.00 34.59 124 ALA A C 1
ATOM 930 O O . ALA A 1 124 ? 3.153 39.641 41.937 1.00 34.59 124 ALA A O 1
ATOM 931 N N . VAL A 1 125 ? 3.983 39.271 39.852 1.00 36.72 125 VAL A N 1
ATOM 932 C CA . VAL A 1 125 ? 4.604 40.566 39.455 1.00 36.72 125 VAL A CA 1
ATOM 933 C C . VAL A 1 125 ? 5.065 40.514 37.977 1.00 36.72 125 VAL A C 1
ATOM 935 O O . VAL A 1 125 ? 5.726 39.554 37.610 1.00 36.72 125 VAL A O 1
ATOM 938 N N . GLY A 1 126 ? 4.715 41.564 37.201 1.00 29.17 126 GLY A N 1
ATOM 939 C CA . GLY A 1 126 ? 5.407 42.257 36.073 1.00 29.17 126 GLY A CA 1
ATOM 940 C C . GLY A 1 126 ? 6.210 41.477 35.005 1.00 29.17 126 GLY A C 1
ATOM 941 O O . GLY A 1 126 ? 6.810 40.459 35.276 1.00 29.17 126 GLY A O 1
ATOM 942 N N . ALA A 1 127 ? 6.362 41.921 33.756 1.00 32.47 127 ALA A N 1
ATOM 943 C CA . ALA A 1 127 ? 6.297 43.268 33.210 1.00 32.47 127 ALA A CA 1
ATOM 944 C C . ALA A 1 127 ? 6.088 43.242 31.679 1.00 32.47 127 ALA A C 1
ATOM 946 O O . ALA A 1 127 ? 6.277 42.231 31.008 1.00 32.47 127 ALA A O 1
ATOM 947 N N . ALA A 1 128 ? 5.678 44.400 31.171 1.00 32.53 128 ALA A N 1
ATOM 948 C CA . ALA A 1 128 ? 5.332 44.725 29.796 1.00 32.53 128 ALA A CA 1
ATOM 949 C C . ALA A 1 128 ? 6.507 44.717 28.799 1.00 32.53 128 ALA A C 1
ATOM 951 O O . ALA A 1 128 ? 7.630 45.045 29.169 1.00 32.53 128 ALA A O 1
ATOM 952 N N . ALA A 1 129 ? 6.189 44.528 27.513 1.00 34.00 129 ALA A N 1
ATOM 953 C CA . ALA A 1 129 ? 6.620 45.431 26.441 1.00 34.00 129 ALA A CA 1
ATOM 954 C C . ALA A 1 129 ? 5.757 45.225 25.183 1.00 34.00 129 ALA A C 1
ATOM 956 O O . ALA A 1 129 ? 5.603 44.114 24.683 1.00 34.00 129 ALA A O 1
ATOM 957 N N . ALA A 1 130 ? 5.190 46.326 24.697 1.00 33.56 130 ALA A N 1
ATOM 958 C CA . ALA A 1 130 ? 4.418 46.447 23.469 1.00 33.56 130 ALA A CA 1
ATOM 959 C C . ALA A 1 130 ? 5.324 46.789 22.278 1.00 33.56 130 ALA A C 1
ATOM 961 O O . ALA A 1 130 ? 6.277 47.538 22.465 1.00 33.56 130 ALA A O 1
ATOM 962 N N . VAL A 1 131 ? 4.947 46.377 21.061 1.00 35.75 131 VAL A N 1
ATOM 963 C CA . VAL A 1 131 ? 5.123 47.187 19.839 1.00 35.75 131 VAL A CA 1
ATOM 964 C C . VAL A 1 131 ? 3.907 46.978 18.931 1.00 35.75 131 VAL A C 1
ATOM 966 O O . VAL A 1 131 ? 3.405 45.869 18.764 1.00 35.75 131 VAL A O 1
ATOM 969 N N . ALA A 1 132 ? 3.413 48.099 18.418 1.00 33.75 132 ALA A N 1
ATOM 970 C CA . ALA A 1 132 ? 2.155 48.307 17.728 1.00 33.75 132 ALA A CA 1
ATOM 971 C C . ALA A 1 132 ? 2.243 48.109 16.200 1.00 33.75 132 ALA A C 1
ATOM 973 O O . ALA A 1 132 ? 3.262 48.417 15.593 1.00 33.75 132 ALA A O 1
ATOM 974 N N . VAL A 1 133 ? 1.118 47.640 15.639 1.00 34.78 133 VAL A N 1
ATOM 975 C CA . VAL A 1 133 ? 0.347 48.183 14.494 1.00 34.78 133 VAL A CA 1
ATOM 976 C C . VAL A 1 133 ? 1.123 48.637 13.256 1.00 34.78 133 VAL A C 1
ATOM 978 O O . VAL A 1 133 ? 1.816 49.634 13.363 1.00 34.78 133 VAL A O 1
ATOM 981 N N . ILE A 1 134 ? 0.823 48.045 12.082 1.00 36.72 134 ILE A N 1
ATOM 982 C CA . ILE A 1 134 ? 0.239 48.736 10.900 1.00 36.72 134 ILE A CA 1
ATOM 983 C C . ILE A 1 134 ? -0.585 47.723 10.068 1.00 36.72 134 ILE A C 1
ATOM 985 O O . ILE A 1 134 ? -0.041 46.759 9.538 1.00 36.72 134 ILE A O 1
ATOM 989 N N . ALA A 1 135 ? -1.893 47.972 9.939 1.00 37.75 135 ALA A N 1
ATOM 990 C CA . ALA A 1 135 ? -2.712 47.621 8.769 1.00 37.75 135 ALA A CA 1
ATOM 991 C C . ALA A 1 135 ? -2.907 48.913 7.949 1.00 37.75 135 ALA A C 1
ATOM 993 O O . ALA A 1 135 ? -2.784 49.995 8.534 1.00 37.75 135 ALA A O 1
ATOM 994 N N . PRO A 1 136 ? -3.135 48.844 6.626 1.00 52.34 136 PRO A N 1
ATOM 995 C CA . PRO A 1 136 ? -4.501 48.886 6.061 1.00 52.34 136 PRO A CA 1
ATOM 996 C C . PRO A 1 136 ? -4.620 47.988 4.796 1.00 52.34 136 PRO A C 1
ATOM 998 O O . PRO A 1 136 ? -3.619 47.454 4.339 1.00 52.34 136 PRO A O 1
ATOM 1001 N N . GLU A 1 137 ? -5.725 47.783 4.075 1.00 35.09 137 GLU A N 1
ATOM 1002 C CA . GLU A 1 137 ? -7.181 47.927 4.215 1.00 35.09 137 GLU A CA 1
ATOM 1003 C C . GLU A 1 137 ? -7.776 47.477 2.846 1.00 35.09 137 GLU A C 1
ATOM 1005 O O . GLU A 1 137 ? -7.137 47.661 1.814 1.00 35.09 137 GLU A O 1
ATOM 1010 N N . MET A 1 138 ? -8.995 46.918 2.858 1.00 35.78 138 MET A N 1
ATOM 1011 C CA . MET A 1 138 ? -10.005 46.837 1.773 1.00 35.78 138 MET A CA 1
ATOM 1012 C C . MET A 1 138 ? -9.726 46.102 0.445 1.00 35.78 138 MET A C 1
ATOM 1014 O O . MET A 1 138 ? -9.004 46.576 -0.421 1.00 35.78 138 MET A O 1
ATOM 1018 N N . ALA A 1 139 ? -10.550 45.080 0.172 1.00 35.56 139 ALA A N 1
ATOM 1019 C CA . ALA A 1 139 ? -11.720 45.269 -0.701 1.00 35.56 139 ALA A CA 1
ATOM 1020 C C . ALA A 1 139 ? -12.735 44.119 -0.551 1.00 35.56 139 ALA A C 1
ATOM 1022 O O . ALA A 1 139 ? -12.417 42.943 -0.711 1.00 35.56 139 ALA A O 1
ATOM 1023 N N . GLN A 1 140 ? -13.971 44.504 -0.233 1.00 36.53 140 GLN A N 1
ATOM 1024 C CA . GLN A 1 140 ? -15.182 43.687 -0.242 1.00 36.53 140 GLN A CA 1
ATOM 1025 C C . GLN A 1 140 ? -15.795 43.629 -1.643 1.00 36.53 140 GLN A C 1
ATOM 1027 O O . GLN A 1 140 ? -15.796 44.633 -2.349 1.00 36.53 140 GLN A O 1
ATOM 1032 N N . ALA A 1 141 ? -16.440 42.507 -1.956 1.00 33.75 141 ALA A N 1
ATOM 1033 C CA . ALA A 1 141 ? -17.727 42.404 -2.655 1.00 33.75 141 ALA A CA 1
ATOM 1034 C C . ALA A 1 141 ? -18.122 40.914 -2.717 1.00 33.75 141 ALA A C 1
ATOM 1036 O O . ALA A 1 141 ? -17.236 40.072 -2.747 1.00 33.75 141 ALA A O 1
ATOM 1037 N N . VAL A 1 142 ? -19.361 40.438 -2.828 1.00 36.34 142 VAL A N 1
ATOM 1038 C CA . VAL A 1 142 ? -20.733 40.855 -2.501 1.00 36.34 142 VAL A CA 1
ATOM 1039 C C . VAL A 1 142 ? -21.547 39.561 -2.735 1.00 36.34 142 VAL A C 1
ATOM 1041 O O . VAL A 1 142 ? -21.449 38.954 -3.793 1.00 36.34 142 VAL A O 1
ATOM 1044 N N . VAL A 1 143 ? -22.281 39.120 -1.711 1.00 35.94 143 VAL A N 1
ATOM 1045 C CA . VAL A 1 143 ? -23.609 38.464 -1.701 1.00 35.94 143 VAL A CA 1
ATOM 1046 C C . VAL A 1 143 ? -24.179 37.900 -3.023 1.00 35.94 143 VAL A C 1
ATOM 1048 O O . VAL A 1 143 ? -24.460 38.663 -3.939 1.00 35.94 143 VAL A O 1
ATOM 1051 N N . ALA A 1 144 ? -24.576 36.618 -3.024 1.00 33.72 144 ALA A N 1
ATOM 1052 C CA . ALA A 1 144 ? -25.885 36.188 -3.549 1.00 33.72 144 ALA A CA 1
ATOM 1053 C C . ALA A 1 144 ? -26.266 34.782 -3.048 1.00 33.72 144 ALA A C 1
ATOM 1055 O O . ALA A 1 144 ? -25.783 33.760 -3.525 1.00 33.72 144 ALA A O 1
ATOM 1056 N N . SER A 1 145 ? -27.174 34.772 -2.074 1.00 33.75 145 SER A N 1
ATOM 1057 C CA . SER A 1 145 ? -28.023 33.647 -1.689 1.00 33.75 145 SER A CA 1
ATOM 1058 C C . SER A 1 145 ? -29.102 33.447 -2.756 1.00 33.75 145 SER A C 1
ATOM 1060 O O . SER A 1 145 ? -29.783 34.416 -3.094 1.00 33.75 145 SER A O 1
ATOM 1062 N N . VAL A 1 146 ? -29.299 32.219 -3.248 1.00 36.59 146 VAL A N 1
ATOM 1063 C CA . VAL A 1 146 ? -30.553 31.812 -3.901 1.00 36.59 146 VAL A CA 1
ATOM 1064 C C . VAL A 1 146 ? -30.922 30.395 -3.468 1.00 36.59 146 VAL A C 1
ATOM 1066 O O . VAL A 1 146 ? -30.101 29.483 -3.417 1.00 36.59 146 VAL A O 1
ATOM 1069 N N . ALA A 1 147 ? -32.194 30.288 -3.114 1.00 31.97 147 ALA A N 1
ATOM 1070 C CA . ALA A 1 147 ? -32.906 29.176 -2.533 1.00 31.97 147 ALA A CA 1
ATOM 1071 C C . ALA A 1 147 ? -32.923 27.879 -3.363 1.00 31.97 147 ALA A C 1
ATOM 1073 O O . ALA A 1 147 ? -32.890 27.876 -4.591 1.00 31.97 147 ALA A O 1
ATOM 1074 N N . SER A 1 148 ? -33.098 26.783 -2.620 1.00 36.31 148 SER A N 1
ATOM 1075 C CA . SER A 1 148 ? -33.609 25.484 -3.070 1.00 36.31 148 SER A CA 1
ATOM 1076 C C . SER A 1 148 ? -34.941 25.627 -3.836 1.00 36.31 148 SER A C 1
ATOM 1078 O O . SER A 1 148 ? -35.686 26.580 -3.590 1.00 36.31 148 SER A O 1
ATOM 1080 N N . PRO A 1 149 ? -35.303 24.661 -4.699 1.00 43.09 149 PRO A N 1
ATOM 1081 C CA . PRO A 1 149 ? -36.207 23.633 -4.180 1.00 43.09 149 PRO A CA 1
ATOM 1082 C C . PRO A 1 149 ? -35.970 22.214 -4.729 1.00 43.09 149 PRO A C 1
ATOM 1084 O O . PRO A 1 149 ? -35.564 22.002 -5.871 1.00 43.09 149 PRO A O 1
ATOM 1087 N N . ALA A 1 150 ? -36.327 21.231 -3.897 1.00 38.78 150 ALA A N 1
ATOM 1088 C CA . ALA A 1 150 ? -36.622 19.853 -4.288 1.00 38.78 150 ALA A CA 1
ATOM 1089 C C . ALA A 1 150 ? -37.688 19.789 -5.402 1.00 38.78 150 ALA A C 1
ATOM 1091 O O . ALA A 1 150 ? -38.480 20.725 -5.558 1.00 38.78 150 ALA A O 1
ATOM 1092 N N . PRO A 1 151 ? -37.813 18.647 -6.105 1.00 47.34 151 PRO A N 1
ATOM 1093 C CA . PRO A 1 151 ? -39.001 17.849 -5.793 1.00 47.34 151 PRO A CA 1
ATOM 1094 C C . PRO A 1 151 ? -38.888 16.319 -5.987 1.00 47.34 151 PRO A C 1
ATOM 1096 O O . PRO A 1 151 ? -38.083 15.808 -6.756 1.00 47.34 151 PRO A O 1
ATOM 1099 N N . ARG A 1 152 ? -39.884 15.652 -5.378 1.00 34.00 152 ARG A N 1
ATOM 1100 C CA . ARG A 1 152 ? -40.575 14.411 -5.794 1.00 34.00 152 ARG A CA 1
ATOM 1101 C C . ARG A 1 152 ? -39.992 13.055 -5.388 1.00 34.00 152 ARG A C 1
ATOM 1103 O O . ARG A 1 152 ? -39.337 12.350 -6.142 1.00 34.00 152 ARG A O 1
ATOM 1110 N N . VAL A 1 153 ? -40.474 12.642 -4.218 1.00 37.44 153 VAL A N 1
ATOM 1111 C CA . VAL A 1 153 ? -40.868 11.268 -3.889 1.00 37.44 153 VAL A CA 1
ATOM 1112 C C . VAL A 1 153 ? -41.981 10.801 -4.841 1.00 37.44 153 VAL A C 1
ATOM 1114 O O . VAL A 1 153 ? -42.968 11.515 -5.030 1.00 37.44 153 VAL A O 1
ATOM 1117 N N . ALA A 1 154 ? -41.859 9.584 -5.372 1.00 34.91 154 ALA A N 1
ATOM 1118 C CA . ALA A 1 154 ? -42.979 8.769 -5.837 1.00 34.91 154 ALA A CA 1
ATOM 1119 C C . ALA A 1 154 ? -42.786 7.321 -5.332 1.00 34.91 154 ALA A C 1
ATOM 1121 O O . ALA A 1 154 ? -41.653 6.837 -5.328 1.00 34.91 154 ALA A O 1
ATOM 1122 N N . PRO A 1 155 ? -43.854 6.644 -4.873 1.00 46.19 155 PRO A N 1
ATOM 1123 C CA . PRO A 1 155 ? -43.781 5.325 -4.257 1.00 46.19 155 PRO A CA 1
ATOM 1124 C C . PRO A 1 155 ? -43.929 4.218 -5.308 1.00 46.19 155 PRO A C 1
ATOM 1126 O O . PRO A 1 155 ? -44.729 4.347 -6.234 1.00 46.19 155 PRO A O 1
ATOM 1129 N N . VAL A 1 156 ? -43.239 3.091 -5.125 1.00 38.66 156 VAL A N 1
ATOM 1130 C CA . VAL A 1 156 ? -43.616 1.834 -5.788 1.00 38.66 156 VAL A CA 1
ATOM 1131 C C . VAL A 1 156 ? -43.860 0.773 -4.729 1.00 38.66 156 VAL A C 1
ATOM 1133 O O . VAL A 1 156 ? -43.072 0.557 -3.811 1.00 38.66 156 VAL A O 1
ATOM 1136 N N . ALA A 1 157 ? -45.047 0.197 -4.852 1.00 34.00 157 ALA A N 1
ATOM 1137 C CA . ALA A 1 157 ? -45.670 -0.734 -3.948 1.00 34.00 157 ALA A CA 1
ATOM 1138 C C . ALA A 1 157 ? -45.096 -2.156 -4.052 1.00 34.00 157 ALA A C 1
ATOM 1140 O O . ALA A 1 157 ? -44.614 -2.585 -5.095 1.00 34.00 157 ALA A O 1
ATOM 1141 N N . LYS A 1 158 ? -45.243 -2.852 -2.918 1.00 36.47 158 LYS A N 1
ATOM 1142 C CA . LYS A 1 158 ? -45.456 -4.292 -2.697 1.00 36.47 158 LYS A CA 1
ATOM 1143 C C . LYS A 1 158 ? -45.592 -5.172 -3.944 1.00 36.47 158 LYS A C 1
ATOM 1145 O O . LYS A 1 158 ? -46.480 -4.923 -4.747 1.00 36.47 158 LYS A O 1
ATOM 1150 N N . LEU A 1 159 ? -44.835 -6.271 -3.943 1.00 36.28 159 LEU A N 1
ATOM 1151 C CA . LEU A 1 159 ? -45.080 -7.620 -4.494 1.00 36.28 159 LEU A CA 1
ATOM 1152 C C . LEU A 1 159 ? -43.693 -8.298 -4.371 1.00 36.28 159 LEU A C 1
ATOM 1154 O O . LEU A 1 159 ? -42.722 -7.755 -4.872 1.00 36.28 159 LEU A O 1
ATOM 1158 N N . PHE A 1 160 ? -43.431 -9.348 -3.599 1.00 37.81 160 PHE A N 1
ATOM 1159 C CA . PHE A 1 160 ? -44.120 -10.620 -3.486 1.00 37.81 160 PHE A CA 1
ATOM 1160 C C . PHE A 1 160 ? -43.843 -11.230 -2.104 1.00 37.81 160 PHE A C 1
ATOM 1162 O O . PHE A 1 160 ? -42.706 -11.265 -1.635 1.00 37.81 160 PHE A O 1
ATOM 1169 N N . ALA A 1 161 ? -44.904 -11.724 -1.473 1.00 33.53 161 ALA A N 1
ATOM 1170 C CA . ALA A 1 161 ? -44.803 -12.918 -0.658 1.00 33.53 161 ALA A CA 1
ATOM 1171 C C . ALA A 1 161 ? -44.564 -14.084 -1.622 1.00 33.53 161 ALA A C 1
ATOM 1173 O O . ALA A 1 161 ? -45.242 -14.137 -2.639 1.00 33.53 161 ALA A O 1
ATOM 1174 N N . ASP A 1 162 ? -43.603 -14.952 -1.324 1.00 39.25 162 ASP A N 1
ATOM 1175 C CA . ASP A 1 162 ? -43.778 -16.398 -1.452 1.00 39.25 162 ASP A CA 1
ATOM 1176 C C . ASP A 1 162 ? -42.581 -17.108 -0.818 1.00 39.25 162 ASP A C 1
ATOM 1178 O O . ASP A 1 162 ? -41.437 -17.048 -1.264 1.00 39.25 162 ASP A O 1
ATOM 1182 N N . THR A 1 163 ? -42.885 -17.759 0.297 1.00 44.44 163 THR A N 1
ATOM 1183 C CA . THR A 1 163 ? -42.099 -18.834 0.889 1.00 44.44 163 THR A CA 1
ATOM 1184 C C . THR A 1 163 ? -42.262 -20.066 -0.003 1.00 44.44 163 THR A C 1
ATOM 1186 O O . THR A 1 163 ? -43.390 -20.397 -0.366 1.00 44.44 163 THR A O 1
ATOM 1189 N N . PRO A 1 164 ? -41.181 -20.801 -0.299 1.00 46.44 164 PRO A N 1
ATOM 1190 C CA . PRO A 1 164 ? -41.288 -22.248 -0.125 1.00 46.44 164 PRO A CA 1
ATOM 1191 C C . PRO A 1 164 ? -40.047 -22.816 0.579 1.00 46.44 164 PRO A C 1
ATOM 1193 O O . PRO A 1 164 ? -38.911 -22.520 0.233 1.00 46.44 164 PRO A O 1
ATOM 1196 N N . VAL A 1 165 ? -40.253 -23.469 1.723 1.00 39.59 165 VAL A N 1
ATOM 1197 C CA . VAL A 1 165 ? -40.289 -24.939 1.861 1.00 39.59 165 VAL A CA 1
ATOM 1198 C C . VAL A 1 165 ? -38.904 -25.572 1.679 1.00 39.59 165 VAL A C 1
ATOM 1200 O O . VAL A 1 165 ? -38.415 -25.792 0.575 1.00 39.59 165 VAL A O 1
ATOM 1203 N N . LEU A 1 166 ? -38.311 -25.893 2.831 1.00 42.72 166 LEU A N 1
ATOM 1204 C CA . LEU A 1 166 ? -37.175 -26.793 3.012 1.00 42.72 166 LEU A CA 1
ATOM 1205 C C . LEU A 1 166 ? -37.474 -28.177 2.408 1.00 42.72 166 LEU A C 1
ATOM 1207 O O . LEU A 1 166 ? -38.506 -28.758 2.751 1.00 42.72 166 LEU A O 1
ATOM 1211 N N . PRO A 1 167 ? -36.571 -28.764 1.605 1.00 48.12 167 PRO A N 1
ATOM 1212 C CA . PRO A 1 167 ? -36.568 -30.197 1.374 1.00 48.12 167 PRO A CA 1
ATOM 1213 C C . PRO A 1 167 ? -35.783 -30.932 2.469 1.00 48.12 167 PRO A C 1
ATOM 1215 O O . PRO A 1 167 ? -34.648 -30.605 2.818 1.00 48.12 167 PRO A O 1
ATOM 1218 N N . SER A 1 168 ? -36.470 -31.930 3.004 1.00 38.38 168 SER A N 1
ATOM 1219 C CA . SER A 1 168 ? -36.140 -32.818 4.107 1.00 38.38 168 SER A CA 1
ATOM 1220 C C . SER A 1 168 ? -34.876 -33.656 3.895 1.00 38.38 168 SER A C 1
ATOM 1222 O O . SER A 1 168 ? -34.596 -34.151 2.806 1.00 38.38 168 SER A O 1
ATOM 1224 N N . VAL A 1 169 ? -34.168 -33.872 5.003 1.00 45.03 169 VAL A N 1
ATOM 1225 C CA . VAL A 1 169 ? -33.066 -34.823 5.193 1.00 45.03 169 VAL A CA 1
ATOM 1226 C C . VAL A 1 169 ? -33.580 -36.268 5.088 1.00 45.03 169 VAL A C 1
ATOM 1228 O O . VAL A 1 169 ? -34.517 -36.603 5.814 1.00 45.03 169 VAL A O 1
ATOM 1231 N N . PRO A 1 170 ? -32.956 -37.159 4.294 1.00 46.59 170 PRO A N 1
ATOM 1232 C CA . PRO A 1 170 ? -33.128 -38.596 4.459 1.00 46.59 170 PRO A CA 1
ATOM 1233 C C . PRO A 1 170 ? -32.032 -39.197 5.354 1.00 46.59 170 PRO A C 1
ATOM 1235 O O . PRO A 1 170 ? -30.859 -39.299 5.006 1.00 46.59 170 PRO A O 1
ATOM 1238 N N . GLU A 1 171 ? -32.489 -39.515 6.559 1.00 39.25 171 GLU A N 1
ATOM 1239 C CA . GLU A 1 171 ? -32.277 -40.707 7.384 1.00 39.25 171 GLU A CA 1
ATOM 1240 C C . GLU A 1 171 ? -31.125 -41.688 7.079 1.00 39.25 171 GLU A C 1
ATOM 1242 O O . GLU A 1 171 ? -30.938 -42.225 5.989 1.00 39.25 171 GLU A O 1
ATOM 1247 N N . ARG A 1 172 ? -30.390 -41.972 8.157 1.00 37.38 172 ARG A N 1
ATOM 1248 C CA . ARG A 1 172 ? -29.208 -42.825 8.279 1.00 37.38 172 ARG A CA 1
ATOM 1249 C C . ARG A 1 172 ? -29.643 -44.276 8.512 1.00 37.38 172 ARG A C 1
ATOM 1251 O O . ARG A 1 172 ? -30.216 -44.573 9.556 1.00 37.38 172 ARG A O 1
ATOM 1258 N N . VAL A 1 173 ? -29.321 -45.188 7.594 1.00 41.44 173 VAL A N 1
ATOM 1259 C CA . VAL A 1 173 ? -29.556 -46.633 7.777 1.00 41.44 173 VAL A CA 1
ATOM 1260 C C . VAL A 1 173 ? -28.301 -47.321 8.325 1.00 41.44 173 VAL A C 1
ATOM 1262 O O . VAL A 1 173 ? -27.193 -47.144 7.821 1.00 41.44 173 VAL A O 1
ATOM 1265 N N . LYS A 1 174 ? -28.514 -48.100 9.388 1.00 43.06 174 LYS A N 1
ATOM 1266 C CA . LYS A 1 174 ? -27.581 -48.965 10.127 1.00 43.06 174 LYS A CA 1
ATOM 1267 C C . LYS A 1 174 ? -27.725 -50.418 9.638 1.00 43.06 174 LYS A C 1
ATOM 1269 O O . LYS A 1 174 ? -28.845 -50.832 9.356 1.00 43.06 174 LYS A O 1
ATOM 1274 N N . PRO A 1 175 ? -26.641 -51.209 9.620 1.00 45.31 175 PRO A N 1
ATOM 1275 C CA . PRO A 1 175 ? -26.724 -52.618 10.054 1.00 45.31 175 PRO A CA 1
ATOM 1276 C C . PRO A 1 175 ? -25.526 -52.951 10.976 1.00 45.31 175 PRO A C 1
ATOM 1278 O O . PRO A 1 175 ? -24.402 -52.549 10.704 1.00 45.31 175 PRO A O 1
ATOM 1281 N N . GLU A 1 176 ? -25.656 -53.440 12.212 1.00 35.59 176 GLU A N 1
ATOM 1282 C CA . GLU A 1 176 ? -26.132 -54.748 12.721 1.00 35.59 176 GLU A CA 1
ATOM 1283 C C . GLU A 1 176 ? -25.298 -55.984 12.303 1.00 35.59 176 GLU A C 1
ATOM 1285 O O . GLU A 1 176 ? -25.619 -56.715 11.378 1.00 35.59 176 GLU A O 1
ATOM 1290 N N . VAL A 1 177 ? -24.149 -56.109 12.981 1.00 36.47 177 VAL A N 1
ATOM 1291 C CA . VAL A 1 177 ? -23.522 -57.260 13.680 1.00 36.47 177 VAL A CA 1
ATOM 1292 C C . VAL A 1 177 ? -23.898 -58.721 13.315 1.00 36.47 177 VAL A C 1
ATOM 1294 O O . VAL A 1 177 ? -24.953 -59.200 13.701 1.00 36.47 177 VAL A O 1
ATOM 1297 N N . ALA A 1 178 ? -22.892 -59.416 12.745 1.00 41.03 178 ALA A N 1
ATOM 1298 C CA . ALA A 1 178 ? -22.306 -60.760 13.012 1.00 41.03 178 ALA A CA 1
ATOM 1299 C C . ALA A 1 178 ? -23.174 -62.052 13.077 1.00 41.03 178 ALA A C 1
ATOM 1301 O O . ALA A 1 178 ? -24.337 -62.027 13.464 1.00 41.03 178 ALA A O 1
ATOM 1302 N N . PRO A 1 179 ? -22.572 -63.230 12.773 1.00 48.28 179 PRO A N 1
ATOM 1303 C CA . PRO A 1 179 ? -21.858 -63.943 13.840 1.00 48.28 179 PRO A CA 1
ATOM 1304 C C . PRO A 1 179 ? -20.527 -64.624 13.454 1.00 48.28 179 PRO A C 1
ATOM 1306 O O . PRO A 1 179 ? -20.194 -64.868 12.298 1.00 48.28 179 PRO A O 1
ATOM 1309 N N . VAL A 1 180 ? -19.799 -64.927 14.529 1.00 39.62 180 VAL A N 1
ATOM 1310 C CA . VAL A 1 180 ? -18.520 -65.628 14.684 1.00 39.62 180 VAL A CA 1
ATOM 1311 C C . VAL A 1 180 ? -18.692 -67.145 14.530 1.00 39.62 180 VAL A C 1
ATOM 1313 O O . VAL A 1 180 ? -19.638 -67.705 15.079 1.00 39.62 180 VAL A O 1
ATOM 1316 N N . VAL A 1 181 ? -17.722 -67.824 13.905 1.00 42.03 181 VAL A N 1
ATOM 1317 C CA . VAL A 1 181 ? -17.439 -69.250 14.157 1.00 42.03 181 VAL A CA 1
ATOM 1318 C C . VAL A 1 181 ? -15.943 -69.429 14.426 1.00 42.03 181 VAL A C 1
ATOM 1320 O O . VAL A 1 181 ? -15.091 -68.867 13.743 1.00 42.03 181 VAL A O 1
ATOM 1323 N N . VAL A 1 182 ? -15.678 -70.178 15.493 1.00 42.00 182 VAL A N 1
ATOM 1324 C CA . VAL A 1 182 ? -14.404 -70.453 16.164 1.00 42.00 182 VAL A CA 1
ATOM 1325 C C . VAL A 1 182 ? -13.676 -71.633 15.511 1.00 42.00 182 VAL A C 1
ATOM 1327 O O . VAL A 1 182 ? -14.315 -72.621 15.158 1.00 42.00 182 VAL A O 1
ATOM 1330 N N . GLY A 1 183 ? -12.340 -71.579 15.457 1.00 32.69 183 GLY A N 1
ATOM 1331 C CA . GLY A 1 183 ? -11.489 -72.752 15.225 1.00 32.69 183 GLY A CA 1
ATOM 1332 C C . GLY A 1 183 ? -9.987 -72.436 15.198 1.00 32.69 183 GLY A C 1
ATOM 1333 O O . GLY A 1 183 ? -9.453 -72.089 14.153 1.00 32.69 183 GLY A O 1
ATOM 1334 N N . ALA A 1 184 ? -9.314 -72.558 16.347 1.00 36.84 184 ALA A N 1
ATOM 1335 C CA . ALA A 1 184 ? -7.850 -72.708 16.484 1.00 36.84 184 ALA A CA 1
ATOM 1336 C C . ALA A 1 184 ? -7.440 -74.193 16.249 1.00 36.84 184 ALA A C 1
ATOM 1338 O O . ALA A 1 184 ? -8.361 -75.015 16.220 1.00 36.84 184 ALA A O 1
ATOM 1339 N N . PRO A 1 185 ? -6.146 -74.615 16.176 1.00 43.53 185 PRO A N 1
ATOM 1340 C CA . PRO A 1 185 ? -4.880 -73.899 16.412 1.00 43.53 185 PRO A CA 1
ATOM 1341 C C . PRO A 1 185 ? -3.795 -74.073 15.309 1.00 43.53 185 PRO A C 1
ATOM 1343 O O . PRO A 1 185 ? -3.959 -74.809 14.342 1.00 43.53 185 PRO A O 1
ATOM 1346 N N . ALA A 1 186 ? -2.677 -73.362 15.490 1.00 42.62 186 ALA A N 1
ATOM 1347 C CA . ALA A 1 186 ? -1.496 -73.276 14.620 1.00 42.62 186 ALA A CA 1
ATOM 1348 C C . ALA A 1 186 ? -0.680 -74.581 14.467 1.00 42.62 186 ALA A C 1
ATOM 1350 O O . ALA A 1 186 ? -0.715 -75.443 15.349 1.00 42.62 186 ALA A O 1
ATOM 1351 N N . PRO A 1 187 ? 0.159 -74.650 13.414 1.00 41.28 187 PRO A N 1
ATOM 1352 C CA . PRO A 1 187 ? 1.594 -74.874 13.616 1.00 41.28 187 PRO A CA 1
ATOM 1353 C C . PRO A 1 187 ? 2.499 -73.867 12.870 1.00 41.28 187 PRO A C 1
ATOM 1355 O O . PRO A 1 187 ? 2.343 -73.613 11.683 1.00 41.28 187 PRO A O 1
ATOM 1358 N N . GLN A 1 188 ? 3.412 -73.311 13.667 1.00 41.34 188 GLN A N 1
ATOM 1359 C CA . GLN A 1 188 ? 4.800 -72.865 13.464 1.00 41.34 188 GLN A CA 1
ATOM 1360 C C . GLN A 1 188 ? 5.411 -72.688 12.054 1.00 41.34 188 GLN A C 1
ATOM 1362 O O . GLN A 1 188 ? 5.454 -73.614 11.255 1.00 41.34 188 GLN A O 1
ATOM 1367 N N . GLU A 1 189 ? 5.995 -71.490 11.897 1.00 51.44 189 GLU A N 1
ATOM 1368 C CA . GLU A 1 189 ? 7.344 -71.156 11.389 1.00 51.44 189 GLU A CA 1
ATOM 1369 C C . GLU A 1 189 ? 7.871 -71.843 10.119 1.00 51.44 189 GLU A C 1
ATOM 1371 O O . GLU A 1 189 ? 8.480 -72.905 10.174 1.00 51.44 189 GLU A O 1
ATOM 1376 N N . GLU A 1 190 ? 7.821 -71.096 9.013 1.00 45.09 190 GLU A N 1
ATOM 1377 C CA . GLU A 1 190 ? 8.890 -71.061 8.011 1.00 45.09 190 GLU A CA 1
ATOM 1378 C C . GLU A 1 190 ? 9.212 -69.582 7.729 1.00 45.09 190 GLU A C 1
ATOM 1380 O O . GLU A 1 190 ? 8.331 -68.814 7.342 1.00 45.09 190 GLU A O 1
ATOM 1385 N N . GLU A 1 191 ? 10.454 -69.164 7.990 1.00 52.69 191 GLU A N 1
ATOM 1386 C CA . GLU A 1 191 ? 11.014 -67.897 7.504 1.00 52.69 191 GLU A CA 1
ATOM 1387 C C . GLU A 1 191 ? 11.194 -67.978 5.979 1.00 52.69 191 GLU A C 1
ATOM 1389 O O . GLU A 1 191 ? 11.930 -68.853 5.516 1.00 52.69 191 GLU A O 1
ATOM 1394 N N . PRO A 1 192 ? 10.621 -67.060 5.179 1.00 48.81 192 PRO A N 1
ATOM 1395 C CA . PRO A 1 192 ? 11.103 -66.818 3.834 1.00 48.81 192 PRO A CA 1
ATOM 1396 C C . PRO A 1 192 ? 12.123 -65.672 3.832 1.00 48.81 192 PRO A C 1
ATOM 1398 O O . PRO A 1 192 ? 11.911 -64.595 4.392 1.00 48.81 192 PRO A O 1
ATOM 1401 N N . GLU A 1 193 ? 13.243 -65.966 3.183 1.00 49.34 193 GLU A N 1
ATOM 1402 C CA . GLU A 1 193 ? 14.405 -65.128 2.902 1.00 49.34 193 GLU A CA 1
ATOM 1403 C C . GLU A 1 193 ? 14.045 -63.701 2.431 1.00 49.34 193 GLU A C 1
ATOM 1405 O O . GLU A 1 193 ? 13.016 -63.497 1.781 1.00 49.34 193 GLU A O 1
ATOM 1410 N N . PRO A 1 194 ? 14.895 -62.690 2.698 1.00 51.19 194 PRO A N 1
ATOM 1411 C CA . PRO A 1 194 ? 14.642 -61.331 2.239 1.00 51.19 194 PRO A CA 1
ATOM 1412 C C . PRO A 1 194 ? 14.691 -61.259 0.708 1.00 51.19 194 PRO A C 1
ATOM 1414 O O . PRO A 1 194 ? 15.762 -61.298 0.097 1.00 51.19 194 PRO A O 1
ATOM 1417 N N . GLU A 1 195 ? 13.523 -61.095 0.086 1.00 46.78 195 GLU A N 1
ATOM 1418 C CA . GLU A 1 195 ? 13.409 -60.685 -1.308 1.00 46.78 195 GLU A CA 1
ATOM 1419 C C . GLU A 1 195 ? 14.158 -59.358 -1.497 1.00 46.78 195 GLU A C 1
ATOM 1421 O O . GLU A 1 195 ? 13.796 -58.312 -0.950 1.00 46.78 195 GLU A O 1
ATOM 1426 N N . PHE A 1 196 ? 15.230 -59.399 -2.287 1.00 42.88 196 PHE A N 1
ATOM 1427 C CA . PHE A 1 196 ? 15.899 -58.212 -2.799 1.00 42.88 196 PHE A CA 1
ATOM 1428 C C . PHE A 1 196 ? 14.933 -57.456 -3.719 1.00 42.88 196 PHE A C 1
ATOM 1430 O O . PHE A 1 196 ? 14.894 -57.667 -4.932 1.00 42.88 196 PHE A O 1
ATOM 1437 N N . VAL A 1 197 ? 14.143 -56.554 -3.138 1.00 49.12 197 VAL A N 1
ATOM 1438 C CA . VAL A 1 197 ? 13.334 -55.596 -3.891 1.00 49.12 197 VAL A CA 1
ATOM 1439 C C . VAL A 1 197 ? 14.285 -54.593 -4.539 1.00 49.12 197 VAL A C 1
ATOM 1441 O O . VAL A 1 197 ? 14.794 -53.669 -3.900 1.00 49.12 197 VAL A O 1
ATOM 1444 N N . PHE A 1 198 ? 14.536 -54.774 -5.833 1.00 42.88 198 PHE A N 1
ATOM 1445 C CA . PHE A 1 198 ? 15.146 -53.751 -6.671 1.00 42.88 198 PHE A CA 1
ATOM 1446 C C . PHE A 1 198 ? 14.194 -52.551 -6.737 1.00 42.88 198 PHE A C 1
ATOM 1448 O O . PHE A 1 198 ? 13.252 -52.529 -7.527 1.00 42.88 198 PHE A O 1
ATOM 1455 N N . TYR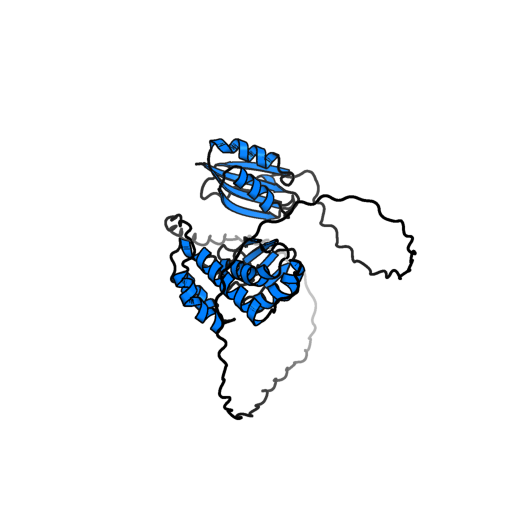 A 1 199 ? 14.433 -51.535 -5.907 1.00 44.59 199 TYR A N 1
ATOM 1456 C CA . TYR A 1 199 ? 13.814 -50.227 -6.083 1.00 44.59 199 TYR A CA 1
ATOM 1457 C C . TYR A 1 199 ? 14.311 -49.638 -7.405 1.00 44.59 199 TYR A C 1
ATOM 1459 O O . TYR A 1 199 ? 15.400 -49.074 -7.476 1.00 44.59 199 TYR A O 1
ATOM 1467 N N . THR A 1 200 ? 13.521 -49.767 -8.469 1.00 50.31 200 THR A N 1
ATOM 1468 C CA . THR A 1 200 ? 13.725 -48.985 -9.690 1.00 50.31 200 THR A CA 1
ATOM 1469 C C . THR A 1 200 ? 13.548 -47.507 -9.343 1.00 50.31 200 THR A C 1
ATOM 1471 O O . THR A 1 200 ? 12.448 -47.123 -8.926 1.00 50.31 200 THR A O 1
ATOM 1474 N N . PRO A 1 201 ? 14.579 -46.655 -9.496 1.00 49.50 201 PRO A N 1
ATOM 1475 C CA . PRO A 1 201 ? 14.429 -45.225 -9.287 1.00 49.50 201 PRO A CA 1
ATOM 1476 C C . PRO A 1 201 ? 13.371 -44.697 -10.253 1.00 49.50 201 PRO A C 1
ATOM 1478 O O . PRO A 1 201 ? 13.456 -44.912 -11.463 1.00 49.50 201 PRO A O 1
ATOM 1481 N N . ARG A 1 202 ? 12.359 -44.010 -9.718 1.00 51.16 202 ARG A N 1
ATOM 1482 C CA . ARG A 1 202 ? 11.372 -43.288 -10.522 1.00 51.16 202 ARG A CA 1
ATOM 1483 C C . ARG A 1 202 ? 12.126 -42.318 -11.431 1.00 51.16 202 ARG A C 1
ATOM 1485 O O . ARG A 1 202 ? 12.804 -41.420 -10.936 1.00 51.16 202 ARG A O 1
ATOM 1492 N N . ALA A 1 203 ? 12.013 -42.522 -12.742 1.00 47.06 203 ALA A N 1
ATOM 1493 C CA . ALA A 1 203 ? 12.602 -41.642 -13.740 1.00 47.06 203 ALA A CA 1
ATOM 1494 C C . ALA A 1 203 ? 12.198 -40.188 -13.454 1.00 47.06 203 ALA A C 1
ATOM 1496 O O . ALA A 1 203 ? 11.021 -39.897 -13.213 1.00 47.06 203 ALA A O 1
ATOM 1497 N N . ALA A 1 204 ? 13.192 -39.299 -13.435 1.00 51.06 204 ALA A N 1
ATOM 1498 C CA . ALA A 1 204 ? 12.986 -37.875 -13.234 1.00 51.06 204 ALA A CA 1
ATOM 1499 C C . ALA A 1 204 ? 11.993 -37.347 -14.278 1.00 51.06 204 ALA A C 1
ATOM 1501 O O . ALA A 1 204 ? 12.106 -37.652 -15.468 1.00 51.06 204 ALA A O 1
ATOM 1502 N N . ALA A 1 205 ? 11.009 -36.570 -13.820 1.00 50.88 205 ALA A N 1
ATOM 1503 C CA . ALA A 1 205 ? 10.117 -35.844 -14.712 1.00 50.88 205 ALA A CA 1
ATOM 1504 C C . ALA A 1 205 ? 10.955 -34.970 -15.667 1.00 50.88 205 ALA A C 1
ATOM 1506 O O . ALA A 1 205 ? 11.973 -34.419 -15.232 1.00 50.88 205 ALA A O 1
ATOM 1507 N N . PRO A 1 206 ? 10.566 -34.845 -16.949 1.00 46.53 206 PRO A N 1
ATOM 1508 C CA . PRO A 1 206 ? 11.288 -34.002 -17.888 1.00 46.53 206 PRO A CA 1
ATOM 1509 C C . PRO A 1 206 ? 11.356 -32.577 -17.335 1.00 46.53 206 PRO A C 1
ATOM 1511 O O . PRO A 1 206 ? 10.353 -32.036 -16.865 1.00 46.53 206 PRO A O 1
ATOM 1514 N N . ALA A 1 207 ? 12.560 -32.005 -17.361 1.00 48.16 207 ALA A N 1
ATOM 1515 C CA . ALA A 1 207 ? 12.813 -30.640 -16.934 1.00 48.16 207 ALA A CA 1
ATOM 1516 C C . ALA A 1 207 ? 11.813 -29.697 -17.615 1.00 48.16 207 ALA A C 1
ATOM 1518 O O . ALA A 1 207 ? 11.637 -29.753 -18.835 1.00 48.16 207 ALA A O 1
ATOM 1519 N N . ALA A 1 208 ? 11.150 -28.858 -16.816 1.00 49.28 208 ALA A N 1
ATOM 1520 C CA . ALA A 1 208 ? 10.298 -27.798 -17.328 1.00 49.28 208 ALA A CA 1
ATOM 1521 C C . ALA A 1 208 ? 11.095 -26.997 -18.366 1.00 49.28 208 ALA A C 1
ATOM 1523 O O . ALA A 1 208 ? 12.220 -26.569 -18.096 1.00 49.28 208 ALA A O 1
ATOM 1524 N N . ALA A 1 209 ? 10.530 -26.862 -19.567 1.00 43.66 209 ALA A N 1
ATOM 1525 C CA . ALA A 1 209 ? 11.136 -26.099 -20.643 1.00 43.66 209 ALA A CA 1
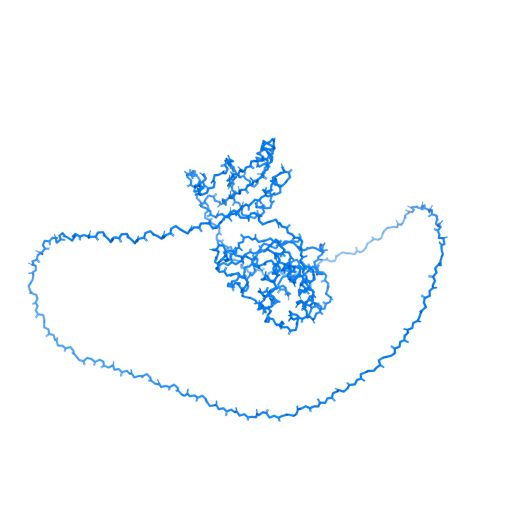ATOM 1526 C C . ALA A 1 209 ? 11.494 -24.701 -20.128 1.00 43.66 209 ALA A C 1
ATOM 1528 O O . ALA A 1 209 ? 10.675 -24.049 -19.476 1.00 43.66 209 ALA A O 1
ATOM 1529 N N . ALA A 1 210 ? 12.727 -24.270 -20.400 1.00 45.19 210 ALA A N 1
ATOM 1530 C CA . ALA A 1 210 ? 13.198 -22.940 -20.060 1.00 45.19 210 ALA A CA 1
ATOM 1531 C C . ALA A 1 210 ? 12.216 -21.909 -20.630 1.00 45.19 210 ALA A C 1
ATOM 1533 O O . ALA A 1 210 ? 12.061 -21.788 -21.846 1.00 45.19 210 ALA A O 1
ATOM 1534 N N . VAL A 1 211 ? 11.524 -21.207 -19.734 1.00 46.44 211 VAL A N 1
ATOM 1535 C CA . VAL A 1 211 ? 10.697 -20.060 -20.090 1.00 46.44 211 VAL A CA 1
ATOM 1536 C C . VAL A 1 211 ? 11.649 -19.045 -20.704 1.00 46.44 211 VAL A C 1
ATOM 1538 O O . VAL A 1 211 ? 12.584 -18.591 -20.044 1.00 46.44 211 VAL A O 1
ATOM 1541 N N . VAL A 1 212 ? 11.459 -18.758 -21.990 1.00 44.22 212 VAL A N 1
ATOM 1542 C CA . VAL A 1 212 ? 12.150 -17.671 -22.680 1.00 44.22 212 VAL A CA 1
ATOM 1543 C C . VAL A 1 212 ? 11.835 -16.410 -21.887 1.00 44.22 212 VAL A C 1
ATOM 1545 O O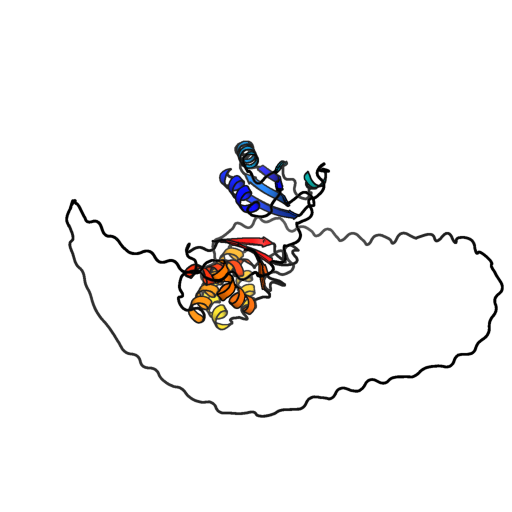 . VAL A 1 212 ? 10.691 -15.965 -21.862 1.00 44.22 212 VAL A O 1
ATOM 1548 N N . ALA A 1 213 ? 12.826 -15.908 -21.152 1.00 42.44 213 ALA A N 1
ATOM 1549 C CA . ALA A 1 213 ? 12.694 -14.674 -20.406 1.00 42.44 213 ALA A CA 1
ATOM 1550 C C . ALA A 1 213 ? 12.457 -13.555 -21.421 1.00 42.44 213 ALA A C 1
ATOM 1552 O O . ALA A 1 213 ? 13.331 -13.272 -22.246 1.00 42.44 213 ALA A O 1
ATOM 1553 N N . ASP A 1 214 ? 11.265 -12.958 -21.388 1.00 42.19 214 ASP A N 1
ATOM 1554 C CA . ASP A 1 214 ? 11.011 -11.714 -22.103 1.00 42.19 214 ASP A CA 1
ATOM 1555 C C . ASP A 1 214 ? 12.109 -10.703 -21.728 1.00 42.19 214 ASP A C 1
ATOM 1557 O O . ASP A 1 214 ? 12.533 -10.660 -20.565 1.00 42.19 214 ASP A O 1
ATOM 1561 N N . PRO A 1 215 ? 12.609 -9.910 -22.693 1.00 42.59 215 PRO A N 1
ATOM 1562 C CA . PRO A 1 215 ? 13.674 -8.953 -22.437 1.00 42.59 215 PRO A CA 1
ATOM 1563 C C . PRO A 1 215 ? 13.284 -8.055 -21.263 1.00 42.59 215 PRO A C 1
ATOM 1565 O O . PRO A 1 215 ? 12.184 -7.502 -21.230 1.00 42.59 215 PRO A O 1
ATOM 1568 N N . TYR A 1 216 ? 14.190 -7.927 -20.292 1.00 43.34 216 TYR A N 1
ATOM 1569 C CA . TYR A 1 216 ? 14.009 -7.068 -19.128 1.00 43.34 216 TYR A CA 1
ATOM 1570 C C . TYR A 1 216 ? 13.931 -5.609 -19.594 1.00 43.34 216 TYR A C 1
ATOM 1572 O O . TYR A 1 216 ? 14.946 -4.940 -19.787 1.00 43.34 216 TYR A O 1
ATOM 1580 N N . VAL A 1 217 ? 12.715 -5.127 -19.844 1.00 54.06 217 VAL A N 1
ATOM 1581 C CA . VAL A 1 217 ? 12.455 -3.717 -20.125 1.00 54.06 217 VAL A CA 1
ATOM 1582 C C . VAL A 1 217 ? 12.329 -3.018 -18.779 1.00 54.06 217 VAL A C 1
ATOM 1584 O O . VAL A 1 217 ? 11.338 -3.197 -18.073 1.00 54.06 217 VAL A O 1
ATOM 1587 N N . GLU A 1 218 ? 13.344 -2.231 -18.418 1.00 62.75 218 GLU A N 1
ATOM 1588 C CA . GLU A 1 218 ? 13.288 -1.322 -17.272 1.00 62.75 218 GLU A CA 1
ATOM 1589 C C . GLU A 1 218 ? 12.156 -0.313 -17.528 1.00 62.75 218 GLU A C 1
ATOM 1591 O O . GLU A 1 218 ? 12.267 0.594 -18.356 1.00 62.75 218 GLU A O 1
ATOM 1596 N N . VAL A 1 219 ? 11.010 -0.529 -16.879 1.00 69.88 219 VAL A N 1
ATOM 1597 C CA . VAL A 1 219 ? 9.858 0.362 -16.994 1.00 69.88 219 VAL A CA 1
ATOM 1598 C C . VAL A 1 219 ? 10.188 1.638 -16.229 1.00 69.88 219 VAL A C 1
ATOM 1600 O O . VAL A 1 219 ? 10.295 1.624 -15.006 1.00 69.88 219 VAL A O 1
ATOM 1603 N N . VAL A 1 220 ? 10.352 2.745 -16.952 1.00 77.50 220 VAL A N 1
ATOM 1604 C CA . VAL A 1 220 ? 10.564 4.062 -16.344 1.00 77.50 220 VAL A CA 1
ATOM 1605 C C . VAL A 1 220 ? 9.326 4.425 -15.513 1.00 77.50 220 VAL A C 1
ATOM 1607 O O . VAL A 1 220 ? 8.228 4.442 -16.078 1.00 77.50 220 VAL A O 1
ATOM 1610 N N . PRO A 1 221 ? 9.465 4.715 -14.206 1.00 78.38 221 PRO A N 1
ATOM 1611 C CA . PRO A 1 221 ? 8.347 5.162 -13.386 1.00 78.38 221 PRO A CA 1
ATOM 1612 C C . PRO A 1 221 ? 7.787 6.478 -13.929 1.00 78.38 221 PRO A C 1
ATOM 1614 O O . PRO A 1 221 ? 8.535 7.429 -14.165 1.00 78.38 221 PRO A O 1
ATOM 1617 N N . LEU A 1 222 ? 6.473 6.531 -14.128 1.00 87.06 222 LEU A N 1
ATOM 1618 C CA . LEU A 1 222 ? 5.749 7.719 -14.567 1.00 87.06 222 LEU A CA 1
ATOM 1619 C C . LEU A 1 222 ? 4.783 8.169 -13.465 1.00 87.06 222 LEU A C 1
ATOM 1621 O O . LEU A 1 222 ? 4.329 7.376 -12.633 1.00 87.06 222 LEU A O 1
ATOM 1625 N N . GLY A 1 223 ? 4.450 9.460 -13.476 1.00 88.75 223 GLY A N 1
ATOM 1626 C CA . GLY A 1 223 ? 3.356 9.989 -12.662 1.00 88.75 223 GLY A CA 1
ATOM 1627 C C . GLY A 1 223 ? 2.012 9.321 -12.996 1.00 88.75 223 GLY A C 1
ATOM 1628 O O . GLY A 1 223 ? 1.916 8.607 -14.001 1.00 88.75 223 GLY A O 1
ATOM 1629 N N . PRO A 1 224 ? 0.986 9.520 -12.152 1.00 94.00 224 PRO A N 1
ATOM 1630 C CA . PRO A 1 224 ? -0.340 8.978 -12.418 1.00 94.00 224 PRO A CA 1
ATOM 1631 C C . PRO A 1 224 ? -0.906 9.547 -13.723 1.00 94.00 224 PRO A C 1
ATOM 1633 O O . PRO A 1 224 ? -0.708 10.717 -14.045 1.00 94.00 224 PRO A O 1
ATOM 1636 N N . ASP A 1 225 ? -1.652 8.725 -14.454 1.00 96.69 225 ASP A N 1
ATOM 1637 C CA . ASP A 1 225 ? -2.500 9.183 -15.551 1.00 96.69 225 ASP A CA 1
ATOM 1638 C C . ASP A 1 225 ? -3.792 9.755 -14.950 1.00 96.69 225 ASP A C 1
ATOM 1640 O O . ASP A 1 225 ? -4.797 9.058 -14.787 1.00 96.69 225 ASP A O 1
ATOM 1644 N N . GLU A 1 226 ? -3.728 11.020 -14.527 1.00 96.81 226 GLU A N 1
ATOM 1645 C CA . GLU A 1 226 ? -4.828 11.707 -13.840 1.00 96.81 226 GLU A CA 1
ATOM 1646 C C . GLU A 1 226 ? -6.111 11.706 -14.681 1.00 96.81 226 GLU A C 1
ATOM 1648 O O . GLU A 1 226 ? -7.189 11.405 -14.169 1.00 96.81 226 GLU A O 1
ATOM 1653 N N . ASP A 1 227 ? -5.999 11.940 -15.991 1.00 97.19 227 ASP A N 1
ATOM 1654 C CA . ASP A 1 227 ? -7.142 11.956 -16.905 1.00 97.19 227 ASP A CA 1
ATOM 1655 C C . ASP A 1 227 ? -7.843 10.594 -16.982 1.00 97.19 227 ASP A C 1
ATOM 1657 O O . ASP A 1 227 ? -9.078 10.521 -17.031 1.00 97.19 227 ASP A O 1
ATOM 1661 N N . ALA A 1 228 ? -7.080 9.497 -17.027 1.00 96.69 228 ALA A N 1
ATOM 1662 C CA . ALA A 1 228 ? -7.644 8.151 -17.007 1.00 96.69 228 ALA A CA 1
ATOM 1663 C C . ALA A 1 228 ? -8.321 7.842 -15.666 1.00 96.69 228 ALA A C 1
ATOM 1665 O O . ALA A 1 228 ? -9.417 7.270 -15.649 1.00 96.69 228 ALA A O 1
ATOM 1666 N N . VAL A 1 229 ? -7.707 8.252 -14.552 1.00 97.56 229 VAL A N 1
ATOM 1667 C CA . VAL A 1 229 ? -8.266 8.064 -13.208 1.00 97.56 229 VAL A CA 1
ATOM 1668 C C . VAL A 1 229 ? -9.584 8.824 -13.061 1.00 97.56 229 VAL A C 1
ATOM 1670 O O . VAL A 1 229 ? -10.598 8.204 -12.739 1.00 97.56 229 VAL A O 1
ATOM 1673 N N . GLU A 1 230 ? -9.625 10.121 -13.371 1.00 97.00 230 GLU A N 1
ATOM 1674 C CA . GLU A 1 230 ? -10.827 10.955 -13.206 1.00 97.00 230 GLU A CA 1
ATOM 1675 C C . GLU A 1 230 ? -12.000 10.474 -14.084 1.00 97.00 230 GLU A C 1
ATOM 1677 O O . GLU A 1 230 ? -13.164 10.541 -13.682 1.00 97.00 230 GLU A O 1
ATOM 1682 N N . LYS A 1 231 ? -11.726 9.871 -15.250 1.00 96.94 231 LYS A N 1
ATOM 1683 C CA . LYS A 1 231 ? -12.761 9.214 -16.074 1.00 96.94 231 LYS A CA 1
ATOM 1684 C C . LYS A 1 231 ? -13.348 7.957 -15.424 1.00 96.94 231 LYS A C 1
ATOM 1686 O O . LYS A 1 231 ? -14.510 7.622 -15.675 1.00 96.94 231 LYS A O 1
ATOM 1691 N N . VAL A 1 232 ? -12.557 7.222 -14.641 1.00 96.62 232 VAL A N 1
ATOM 1692 C CA . VAL A 1 232 ? -12.948 5.940 -14.030 1.00 96.62 232 VAL A CA 1
ATOM 1693 C C . VAL A 1 232 ? -13.540 6.124 -12.629 1.00 96.62 232 VAL A C 1
ATOM 1695 O O . VAL A 1 232 ? -14.422 5.348 -12.254 1.00 96.62 232 VAL A O 1
ATOM 1698 N N . VAL A 1 233 ? -13.147 7.166 -11.886 1.00 96.69 233 VAL A N 1
ATOM 1699 C CA . VAL A 1 233 ? -13.621 7.451 -10.516 1.00 96.69 233 VAL A CA 1
ATOM 1700 C C . VAL A 1 233 ? -15.149 7.386 -10.384 1.00 96.69 233 VAL A C 1
ATOM 1702 O O . VAL A 1 233 ? -15.612 6.616 -9.545 1.00 96.69 233 VAL A O 1
ATOM 1705 N N . PRO A 1 234 ? -15.977 8.041 -11.224 1.00 97.25 234 PRO A N 1
ATOM 1706 C CA . PRO A 1 234 ? -17.433 7.948 -11.088 1.00 97.25 234 PRO A CA 1
ATOM 1707 C C . PRO A 1 234 ? -17.967 6.510 -11.152 1.00 97.25 234 PRO A C 1
ATOM 1709 O O . PRO A 1 234 ? -18.938 6.173 -10.477 1.00 97.25 234 PRO A O 1
ATOM 1712 N N . LYS A 1 235 ? -17.334 5.635 -11.944 1.00 96.56 235 LYS A N 1
ATOM 1713 C CA . LYS A 1 235 ? -17.704 4.214 -12.019 1.00 96.56 235 LYS A CA 1
ATOM 1714 C C . LYS A 1 235 ? -17.251 3.447 -10.778 1.00 96.56 235 LYS A C 1
ATOM 1716 O O . LYS A 1 235 ? -17.996 2.589 -10.316 1.00 96.56 235 LYS A O 1
ATOM 1721 N N . LEU A 1 236 ? -16.075 3.766 -10.231 1.00 95.31 236 LEU A N 1
ATOM 1722 C CA . LEU A 1 236 ? -15.587 3.182 -8.976 1.00 95.31 236 LEU A CA 1
ATOM 1723 C C . LEU A 1 236 ? -16.529 3.513 -7.817 1.00 95.31 236 LEU A C 1
ATOM 1725 O O . LEU A 1 236 ? -16.965 2.608 -7.114 1.00 95.31 236 LEU A O 1
ATOM 1729 N N . LEU A 1 237 ? -16.897 4.786 -7.659 1.00 95.62 237 LEU A N 1
ATOM 1730 C CA . LEU A 1 237 ? -17.735 5.226 -6.541 1.00 95.62 237 LEU A CA 1
ATOM 1731 C C . LEU A 1 237 ? -19.147 4.624 -6.613 1.00 95.62 237 LEU A C 1
ATOM 1733 O O . LEU A 1 237 ? -19.659 4.123 -5.615 1.00 95.62 237 LEU A O 1
ATOM 1737 N N . ASN A 1 238 ? -19.753 4.589 -7.806 1.00 96.44 238 ASN A N 1
ATOM 1738 C CA . ASN A 1 238 ? -21.074 3.979 -8.006 1.00 96.44 238 ASN A CA 1
ATOM 1739 C C . ASN A 1 238 ? -21.058 2.445 -7.895 1.00 96.44 238 ASN A C 1
ATOM 1741 O O . ASN A 1 238 ? -22.073 1.844 -7.556 1.00 96.44 238 ASN A O 1
ATOM 1745 N N . GLY A 1 239 ? -19.928 1.809 -8.214 1.00 95.31 239 GLY A N 1
ATOM 1746 C CA . GLY A 1 239 ? -19.761 0.357 -8.169 1.00 95.31 239 GLY A CA 1
ATOM 1747 C C . GLY A 1 239 ? -19.320 -0.186 -6.811 1.00 95.31 239 GLY A C 1
ATOM 1748 O O . GLY A 1 239 ? -19.182 -1.398 -6.673 1.00 95.31 239 GLY A O 1
ATOM 1749 N N . TYR A 1 240 ? -19.066 0.667 -5.816 1.00 96.00 240 TYR A N 1
ATOM 1750 C CA . TYR A 1 240 ? -18.544 0.243 -4.517 1.00 96.00 240 TYR A CA 1
ATOM 1751 C C . TYR A 1 240 ? -19.502 -0.710 -3.777 1.00 96.00 240 TYR A C 1
ATOM 1753 O O . TYR A 1 240 ? -20.688 -0.394 -3.665 1.00 96.00 240 TYR A O 1
ATOM 1761 N N . PRO A 1 241 ? -19.021 -1.841 -3.212 1.00 95.06 241 PRO A N 1
ATOM 1762 C CA . PRO A 1 241 ? -17.618 -2.290 -3.106 1.00 95.06 241 PRO A CA 1
ATOM 1763 C C . PRO A 1 241 ? -17.108 -3.158 -4.276 1.00 95.06 241 PRO A C 1
ATOM 1765 O O . PRO A 1 241 ? -15.952 -3.571 -4.293 1.00 95.06 241 PRO A O 1
ATOM 1768 N N . GLN A 1 242 ? -17.934 -3.440 -5.283 1.00 95.75 242 GLN A N 1
ATOM 1769 C CA . GLN A 1 242 ? -17.619 -4.309 -6.426 1.00 95.75 242 GLN A CA 1
ATOM 1770 C C . GLN A 1 242 ? -16.798 -3.583 -7.513 1.00 95.75 242 GLN A C 1
ATOM 1772 O O . GLN A 1 242 ? -17.161 -3.532 -8.687 1.00 95.75 242 GLN A O 1
ATOM 1777 N N . ILE A 1 243 ? -15.656 -3.014 -7.126 1.00 95.81 243 ILE A N 1
ATOM 1778 C CA . ILE A 1 243 ? -14.878 -2.080 -7.961 1.00 95.81 243 ILE A CA 1
ATOM 1779 C C . ILE A 1 243 ? -13.746 -2.727 -8.763 1.00 95.81 243 ILE A C 1
ATOM 1781 O O . ILE A 1 243 ? -13.214 -2.108 -9.686 1.00 95.81 243 ILE A O 1
ATOM 1785 N N . PHE A 1 244 ? -13.376 -3.974 -8.460 1.00 94.56 244 PHE A N 1
ATOM 1786 C CA . PHE A 1 244 ? -12.165 -4.598 -9.009 1.00 94.56 244 PHE A CA 1
ATOM 1787 C C . PHE A 1 244 ? -12.168 -4.726 -10.531 1.00 94.56 244 PHE A C 1
ATOM 1789 O O . PHE A 1 244 ? -11.122 -4.567 -11.150 1.00 94.56 244 PHE A O 1
ATOM 1796 N N . HIS A 1 245 ? -13.328 -4.940 -11.156 1.00 93.38 245 HIS A N 1
ATOM 1797 C CA . HIS A 1 245 ? -13.425 -4.944 -12.617 1.00 93.38 245 HIS A CA 1
ATOM 1798 C C . HIS A 1 245 ? -12.999 -3.594 -13.222 1.00 93.38 245 HIS A C 1
ATOM 1800 O O . HIS A 1 245 ? -12.251 -3.552 -14.198 1.00 93.38 245 HIS A O 1
ATOM 1806 N N . CYS A 1 246 ? -13.434 -2.482 -12.623 1.00 95.31 246 CYS A N 1
ATOM 1807 C CA . CYS A 1 246 ? -13.054 -1.145 -13.074 1.00 95.31 246 CYS A CA 1
ATOM 1808 C C . CYS A 1 246 ? -11.561 -0.869 -12.841 1.00 95.31 246 CYS A C 1
ATOM 1810 O O . CYS A 1 246 ? -10.923 -0.267 -13.700 1.00 95.31 246 CYS A O 1
ATOM 1812 N N . LEU A 1 247 ? -10.995 -1.352 -11.730 1.00 95.56 247 LEU A N 1
ATOM 1813 C CA . LEU A 1 247 ? -9.563 -1.217 -11.435 1.00 95.56 247 LEU A CA 1
ATOM 1814 C C . LEU A 1 247 ? -8.688 -2.004 -12.422 1.00 95.56 247 LEU A C 1
ATOM 1816 O O . LEU A 1 247 ? -7.724 -1.452 -12.945 1.00 95.56 247 LEU A O 1
ATOM 1820 N N . HIS A 1 248 ? -9.064 -3.245 -12.754 1.00 93.62 248 HIS A N 1
ATOM 1821 C CA . HIS A 1 248 ? -8.385 -4.036 -13.792 1.00 93.62 248 HIS A CA 1
ATOM 1822 C C . HIS A 1 248 ? -8.459 -3.351 -15.163 1.00 93.62 248 HIS A C 1
ATOM 1824 O O . HIS A 1 248 ? -7.475 -3.310 -15.903 1.00 93.62 248 HIS A O 1
ATOM 1830 N N . SER A 1 249 ? -9.609 -2.751 -15.492 1.00 94.31 249 S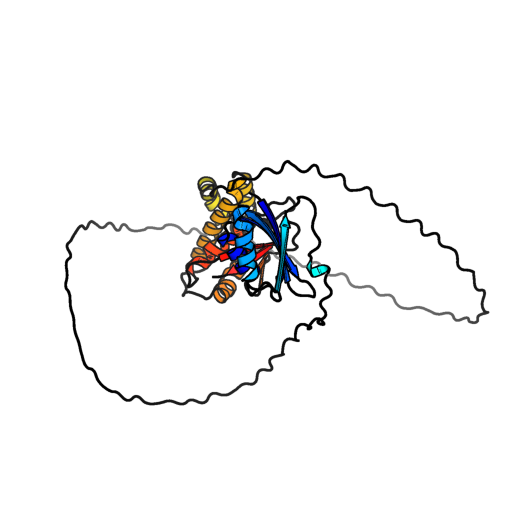ER A N 1
ATOM 1831 C CA . SER A 1 249 ? -9.756 -1.963 -16.719 1.00 94.31 249 SER A CA 1
ATOM 1832 C C . SER A 1 249 ? -8.830 -0.743 -16.727 1.00 94.31 249 SER A C 1
ATOM 1834 O O . SER A 1 249 ? -8.179 -0.504 -17.743 1.00 94.31 249 SER A O 1
ATOM 1836 N N . LEU A 1 250 ? -8.740 -0.001 -15.617 1.00 95.31 250 LEU A N 1
ATOM 1837 C CA . LEU A 1 250 ? -7.845 1.152 -15.483 1.00 95.31 250 LEU A CA 1
ATOM 1838 C C . LEU A 1 250 ? -6.384 0.736 -15.685 1.00 95.31 250 LEU A C 1
ATOM 1840 O O . LEU A 1 250 ? -5.710 1.303 -16.542 1.00 95.31 250 LEU A O 1
ATOM 1844 N N . GLU A 1 251 ? -5.923 -0.300 -14.979 1.00 92.75 251 GLU A N 1
ATOM 1845 C CA . GLU A 1 251 ? -4.549 -0.811 -15.080 1.00 92.75 251 GLU A CA 1
ATOM 1846 C C . GLU A 1 251 ? -4.169 -1.195 -16.521 1.00 92.75 251 GLU A C 1
ATOM 1848 O O . GLU A 1 251 ? -3.058 -0.918 -16.984 1.00 92.75 251 GLU A O 1
ATOM 1853 N N . SER A 1 252 ? -5.100 -1.821 -17.247 1.00 92.19 252 SER A N 1
ATOM 1854 C CA . SER A 1 252 ? -4.886 -2.209 -18.644 1.00 92.19 252 SER A CA 1
ATOM 1855 C C . SER A 1 252 ? -4.864 -1.024 -19.617 1.00 92.19 252 SER A C 1
ATOM 1857 O O . SER A 1 252 ? -4.247 -1.127 -20.676 1.00 92.19 252 SER A O 1
ATOM 1859 N N . SER A 1 253 ? -5.512 0.091 -19.262 1.00 94.25 253 SER A N 1
ATOM 1860 C CA . SER A 1 253 ? -5.661 1.269 -20.126 1.00 94.25 253 SER A CA 1
ATOM 1861 C C . SER A 1 253 ? -4.518 2.279 -20.017 1.00 94.25 253 SER A C 1
ATOM 1863 O O . SER A 1 253 ? -4.274 3.016 -20.969 1.00 94.25 253 SER A O 1
ATOM 1865 N N . VAL A 1 254 ? -3.808 2.301 -18.885 1.00 95.00 254 VAL A N 1
ATOM 1866 C CA . VAL A 1 254 ? -2.717 3.251 -18.631 1.00 95.00 254 VAL A CA 1
ATOM 1867 C C . VAL A 1 254 ? -1.353 2.675 -19.019 1.00 95.00 254 VAL A C 1
ATOM 1869 O O . VAL A 1 254 ? -1.137 1.455 -19.063 1.00 95.00 254 VAL A O 1
ATOM 1872 N N . ALA A 1 255 ? -0.399 3.568 -19.293 1.00 93.31 255 ALA A N 1
ATOM 1873 C CA . ALA A 1 255 ? 0.968 3.190 -19.636 1.00 93.31 255 ALA A CA 1
ATOM 1874 C C . ALA A 1 255 ? 1.626 2.364 -18.508 1.00 93.31 255 ALA A C 1
ATOM 1876 O O . ALA A 1 255 ? 1.405 2.672 -17.336 1.00 93.31 255 ALA A O 1
ATOM 1877 N N . PRO A 1 256 ? 2.483 1.362 -18.815 1.00 89.06 256 PRO A N 1
ATOM 1878 C CA . PRO A 1 256 ? 3.098 0.498 -17.803 1.00 89.06 256 PRO A CA 1
ATOM 1879 C C . PRO A 1 256 ? 3.755 1.238 -16.633 1.00 89.06 256 PRO A C 1
ATOM 1881 O O . PRO A 1 256 ? 3.544 0.843 -15.492 1.00 89.06 256 PRO A O 1
ATOM 1884 N N . GLY A 1 257 ? 4.484 2.325 -16.906 1.00 88.12 257 GLY A N 1
ATOM 1885 C CA . GLY A 1 257 ? 5.147 3.131 -15.875 1.00 88.12 257 GLY A CA 1
ATOM 1886 C C . GLY A 1 257 ? 4.206 3.963 -15.005 1.00 88.12 257 GLY A C 1
ATOM 1887 O O . GLY A 1 257 ? 4.607 4.370 -13.922 1.00 88.12 257 GLY A O 1
ATOM 1888 N N . ALA A 1 258 ? 2.968 4.196 -15.450 1.00 93.75 258 ALA A N 1
ATOM 1889 C CA . ALA A 1 258 ? 1.957 4.981 -14.738 1.00 93.75 258 ALA A CA 1
ATOM 1890 C C . ALA A 1 258 ? 0.947 4.106 -13.974 1.00 93.75 258 ALA A C 1
ATOM 1892 O O . ALA A 1 258 ? 0.090 4.629 -13.268 1.00 93.75 258 ALA A O 1
ATOM 1893 N N . ARG A 1 259 ? 0.989 2.774 -14.119 1.00 92.38 259 ARG A N 1
ATOM 1894 C CA . ARG A 1 259 ? -0.015 1.865 -13.531 1.00 92.38 259 ARG A CA 1
ATOM 1895 C C . ARG A 1 259 ? -0.098 1.983 -12.020 1.00 92.38 259 ARG A C 1
ATOM 1897 O O . ARG A 1 259 ? -1.180 2.182 -11.478 1.00 92.38 259 ARG A O 1
ATOM 1904 N N . GLU A 1 260 ? 1.048 1.861 -11.362 1.00 90.88 260 GLU A N 1
ATOM 1905 C CA . GLU A 1 260 ? 1.139 1.878 -9.905 1.00 90.88 260 GLU A CA 1
ATOM 1906 C C . GLU A 1 260 ? 0.666 3.211 -9.327 1.00 90.88 260 GLU A C 1
ATOM 1908 O O . GLU A 1 260 ? -0.197 3.229 -8.451 1.00 90.88 260 GLU A O 1
ATOM 1913 N N . SER A 1 261 ? 1.160 4.321 -9.877 1.00 93.88 261 SER A N 1
ATOM 1914 C CA . SER A 1 261 ? 0.785 5.675 -9.469 1.00 93.88 261 SER A CA 1
ATOM 1915 C C . SER A 1 261 ? -0.690 5.984 -9.757 1.00 93.88 261 SER A C 1
ATOM 1917 O O . SER A 1 261 ? -1.363 6.583 -8.921 1.00 93.88 261 SER A O 1
ATOM 1919 N N . SER A 1 262 ? -1.238 5.519 -10.884 1.00 97.38 262 SER A N 1
ATOM 1920 C CA . SER A 1 262 ? -2.663 5.697 -11.219 1.00 97.38 262 SER A CA 1
ATOM 1921 C C . SER A 1 262 ? -3.581 4.895 -10.295 1.00 97.38 262 SER A C 1
ATOM 1923 O O . SER A 1 262 ? -4.617 5.397 -9.863 1.00 97.38 262 SER A O 1
ATOM 1925 N N . LEU A 1 263 ? -3.212 3.653 -9.964 1.00 96.69 263 LEU A N 1
ATOM 1926 C CA . LEU A 1 263 ? -3.963 2.824 -9.018 1.00 96.69 263 LEU A CA 1
ATOM 1927 C C . LEU A 1 263 ? -3.903 3.387 -7.599 1.00 96.69 263 LEU A C 1
ATOM 1929 O O . LEU A 1 263 ? -4.921 3.375 -6.908 1.00 96.69 263 LEU A O 1
ATOM 1933 N N . LEU A 1 264 ? -2.743 3.906 -7.187 1.00 96.62 264 LEU A N 1
ATOM 1934 C CA . LEU A 1 264 ? -2.579 4.619 -5.924 1.00 96.62 264 LEU A CA 1
ATOM 1935 C C . LEU A 1 264 ? -3.539 5.815 -5.853 1.00 96.62 264 LEU A C 1
ATOM 1937 O O . LEU A 1 264 ? -4.337 5.902 -4.921 1.00 96.62 264 LEU A O 1
ATOM 1941 N N . LEU A 1 265 ? -3.538 6.681 -6.873 1.00 97.88 265 LEU A N 1
ATOM 1942 C CA . LEU A 1 265 ? -4.424 7.846 -6.936 1.00 97.88 265 LEU A CA 1
ATOM 1943 C C . LEU A 1 265 ? -5.908 7.445 -6.927 1.00 97.88 265 LEU A C 1
ATOM 1945 O O . LEU A 1 265 ? -6.707 8.018 -6.186 1.00 97.88 265 LEU A O 1
ATOM 1949 N N . ALA A 1 266 ? -6.291 6.423 -7.699 1.00 98.06 266 ALA A N 1
ATOM 1950 C CA . ALA A 1 266 ? -7.653 5.887 -7.684 1.00 98.06 266 ALA A CA 1
ATOM 1951 C C . ALA A 1 266 ? -8.050 5.359 -6.292 1.00 98.06 266 ALA A C 1
ATOM 1953 O O . ALA A 1 266 ? -9.185 5.563 -5.847 1.00 98.06 266 ALA A O 1
ATOM 1954 N N . GLY A 1 267 ? -7.107 4.721 -5.592 1.00 97.69 267 GLY A N 1
ATOM 1955 C CA . GLY A 1 267 ? -7.230 4.328 -4.192 1.00 97.69 267 GLY A CA 1
ATOM 1956 C C . GLY A 1 267 ? -7.528 5.523 -3.299 1.00 97.69 267 GLY A C 1
ATOM 1957 O O . GLY A 1 267 ? -8.561 5.526 -2.635 1.00 97.69 267 GLY A O 1
ATOM 1958 N N . GLN A 1 268 ? -6.691 6.564 -3.351 1.00 97.44 268 GLN A N 1
ATOM 1959 C CA . GLN A 1 268 ? -6.839 7.786 -2.548 1.00 97.44 268 GLN A CA 1
ATOM 1960 C C . GLN A 1 268 ? -8.213 8.428 -2.738 1.00 97.44 268 GLN A C 1
ATOM 1962 O O . GLN A 1 268 ? -8.925 8.653 -1.761 1.00 97.44 268 GLN A O 1
ATOM 1967 N N . ARG A 1 269 ? -8.644 8.630 -3.990 1.00 97.94 269 ARG A N 1
ATOM 1968 C CA . ARG A 1 269 ? -9.975 9.180 -4.304 1.00 97.94 269 ARG A CA 1
ATOM 1969 C C . ARG A 1 269 ? -11.104 8.339 -3.710 1.00 97.94 269 ARG A C 1
ATOM 1971 O O . ARG A 1 269 ? -12.049 8.881 -3.140 1.00 97.94 269 ARG A O 1
ATOM 1978 N N . THR A 1 270 ? -10.999 7.017 -3.834 1.00 97.75 270 THR A N 1
ATOM 1979 C CA . THR A 1 270 ? -12.011 6.089 -3.315 1.00 97.75 270 THR A CA 1
ATOM 1980 C C . THR A 1 270 ? -12.036 6.101 -1.786 1.00 97.75 270 THR A C 1
ATOM 1982 O O . THR A 1 270 ? -13.112 6.167 -1.200 1.00 97.75 270 THR A O 1
ATOM 1985 N N . GLY A 1 271 ? -10.869 6.081 -1.137 1.00 96.44 271 GLY A N 1
ATOM 1986 C CA . GLY A 1 271 ? -10.733 6.122 0.318 1.00 96.44 271 GLY A CA 1
ATOM 1987 C C . GLY A 1 271 ? -11.297 7.407 0.917 1.00 96.44 271 GLY A C 1
ATOM 1988 O O . GLY A 1 271 ? -12.094 7.342 1.850 1.00 96.44 271 GLY A O 1
ATOM 1989 N N . THR A 1 272 ? -10.973 8.561 0.327 1.00 95.88 272 THR A N 1
ATOM 1990 C CA . THR A 1 272 ? -11.520 9.859 0.750 1.00 95.88 272 THR A CA 1
ATOM 1991 C C . THR A 1 272 ? -13.037 9.907 0.602 1.00 95.88 272 THR A C 1
ATOM 1993 O O . THR A 1 272 ? -13.730 10.343 1.516 1.00 95.88 272 THR A O 1
ATOM 1996 N N . TRP A 1 273 ? -13.584 9.399 -0.503 1.00 96.25 273 TRP A N 1
ATOM 1997 C CA . TRP A 1 273 ? -15.035 9.348 -0.673 1.00 96.25 273 TRP A CA 1
ATOM 1998 C C . TRP A 1 273 ? -15.721 8.420 0.341 1.00 96.25 273 TRP A C 1
ATOM 2000 O O . TRP A 1 273 ? -16.766 8.778 0.884 1.00 96.25 273 TRP A O 1
ATOM 2010 N N . VAL A 1 274 ? -15.147 7.243 0.631 1.00 95.75 274 VAL A N 1
ATOM 2011 C CA . VAL A 1 274 ? -15.680 6.335 1.666 1.00 95.75 274 VAL A CA 1
ATOM 2012 C C . VAL A 1 274 ? -15.636 7.004 3.039 1.00 95.75 274 VAL A C 1
ATOM 2014 O O . VAL A 1 274 ? -16.612 6.919 3.784 1.00 95.75 274 VAL A O 1
ATOM 2017 N N . PHE A 1 275 ? -14.541 7.704 3.350 1.00 93.62 275 PHE A N 1
ATOM 2018 C CA . PHE A 1 275 ? -14.427 8.504 4.563 1.00 93.62 275 PHE A CA 1
ATOM 2019 C C . PHE A 1 275 ? -15.580 9.508 4.659 1.00 93.62 275 PHE A C 1
ATOM 2021 O O . PHE A 1 275 ? -16.363 9.452 5.597 1.00 93.62 275 PHE A O 1
ATOM 2028 N N . GLU A 1 276 ? -15.773 10.355 3.650 1.00 93.06 276 GLU A N 1
ATOM 2029 C CA . GLU A 1 276 ? -16.836 11.369 3.655 1.00 93.06 276 GLU A CA 1
ATOM 2030 C C . GLU A 1 276 ? -18.253 10.777 3.726 1.00 93.06 276 GLU A C 1
ATOM 2032 O O . GLU A 1 276 ? -19.135 11.351 4.374 1.00 93.06 276 GLU A O 1
ATOM 2037 N N . ARG A 1 277 ? -18.481 9.633 3.068 1.00 92.38 277 ARG A N 1
ATOM 2038 C CA . ARG A 1 277 ? -19.783 8.957 3.020 1.00 92.38 277 ARG A CA 1
ATOM 2039 C C . ARG A 1 277 ? -20.169 8.354 4.370 1.00 92.38 277 ARG A C 1
ATOM 2041 O O . ARG A 1 277 ? -21.302 8.545 4.817 1.00 92.38 277 ARG A O 1
ATOM 2048 N N . ASP A 1 278 ? -19.244 7.624 4.991 1.00 90.88 278 ASP A N 1
ATOM 2049 C CA . ASP A 1 278 ? -19.545 6.731 6.118 1.00 90.88 278 ASP A CA 1
ATOM 2050 C C . ASP A 1 278 ? -18.968 7.229 7.451 1.00 90.88 278 ASP A C 1
ATOM 2052 O O . ASP A 1 278 ? -19.543 6.988 8.516 1.00 90.88 278 ASP A O 1
ATOM 2056 N N . TYR A 1 279 ? -17.854 7.957 7.405 1.00 85.19 279 TYR A N 1
ATOM 2057 C CA . TYR A 1 279 ? -17.037 8.327 8.555 1.00 85.19 279 TYR A CA 1
ATOM 2058 C C . TYR A 1 279 ? -16.936 9.853 8.643 1.00 85.19 279 TYR A C 1
ATOM 2060 O O . TYR A 1 279 ? -15.990 10.494 8.198 1.00 85.19 279 TYR A O 1
ATOM 2068 N N . LYS A 1 280 ? -17.969 10.463 9.231 1.00 76.44 280 LYS A N 1
ATOM 2069 C CA . LYS A 1 280 ? -18.018 11.914 9.481 1.00 76.44 280 LYS A CA 1
ATOM 2070 C C . LYS A 1 280 ? -16.766 12.403 10.232 1.00 76.44 280 LYS A C 1
ATOM 2072 O O . LYS A 1 280 ? -16.190 11.621 10.988 1.00 76.44 280 LYS A O 1
ATOM 2077 N N . PRO A 1 281 ? -16.414 13.703 10.131 1.00 68.81 281 PRO A N 1
ATOM 2078 C CA . PRO A 1 281 ? -15.252 14.265 10.813 1.00 68.81 281 PRO A CA 1
ATOM 2079 C C . PRO A 1 281 ? -15.281 13.936 12.309 1.00 68.81 281 PRO A C 1
ATOM 2081 O O . PRO A 1 281 ? -16.132 14.436 13.050 1.00 68.81 281 PRO A O 1
ATOM 2084 N N . SER A 1 282 ? -14.375 13.065 12.744 1.00 68.38 282 SER A N 1
ATOM 2085 C CA . SER A 1 282 ? -14.191 12.709 14.147 1.00 68.38 282 SER A CA 1
ATOM 2086 C C . SER A 1 282 ? -12.962 13.410 14.718 1.00 68.38 282 SER A C 1
ATOM 2088 O O . SER A 1 282 ? -12.168 14.011 13.995 1.00 68.38 282 SER A O 1
ATOM 2090 N N . ALA A 1 283 ? -12.796 13.337 16.040 1.00 81.88 283 ALA A N 1
ATOM 2091 C CA . ALA A 1 283 ? -11.536 13.710 16.670 1.00 81.88 283 ALA A CA 1
ATOM 2092 C C . ALA A 1 283 ? -10.372 12.917 16.051 1.00 81.88 283 ALA A C 1
ATOM 2094 O O . ALA A 1 283 ? -10.571 11.795 15.576 1.00 81.88 283 ALA A O 1
ATOM 2095 N N . LYS A 1 284 ? -9.171 13.504 16.082 1.00 88.56 284 LYS A N 1
ATOM 2096 C CA . LYS A 1 284 ? -7.943 12.826 15.662 1.00 88.56 284 LYS A CA 1
ATOM 2097 C C . LYS A 1 284 ? -7.757 11.537 16.473 1.00 88.56 284 LYS A C 1
ATOM 2099 O O . LYS A 1 284 ? -7.933 11.557 17.692 1.00 88.56 284 LYS A O 1
ATOM 2104 N N . LEU A 1 285 ? -7.432 10.441 15.796 1.00 90.00 285 LEU A N 1
ATOM 2105 C CA . LEU A 1 285 ? -7.240 9.112 16.378 1.00 90.00 285 LEU A CA 1
ATOM 2106 C C . LEU A 1 285 ? -5.767 8.706 16.298 1.00 90.00 285 LEU A C 1
ATOM 2108 O O . LEU A 1 285 ? -5.032 9.181 15.432 1.00 90.00 285 LEU A O 1
ATOM 2112 N N . SER A 1 286 ? -5.354 7.813 17.200 1.00 91.81 286 SER A N 1
ATOM 2113 C CA . SER A 1 286 ? -4.101 7.075 17.030 1.00 91.81 286 SER A CA 1
ATOM 2114 C C . SER A 1 286 ? -4.204 6.160 15.805 1.00 91.81 286 SER A C 1
ATOM 2116 O O . SER A 1 286 ? -5.311 5.767 15.424 1.00 91.81 286 SER A O 1
ATOM 2118 N N . LEU A 1 287 ? -3.073 5.791 15.197 1.00 91.38 287 LEU A N 1
ATOM 2119 C CA . LEU A 1 287 ? -3.068 4.857 14.068 1.00 91.38 287 LEU A CA 1
ATOM 2120 C C . LEU A 1 287 ? -3.797 3.542 14.387 1.00 91.38 287 LEU A C 1
ATOM 2122 O O . LEU A 1 287 ? -4.597 3.073 13.579 1.00 91.38 287 LEU A O 1
ATOM 2126 N N . GLU A 1 288 ? -3.562 2.976 15.572 1.00 92.38 288 GLU A N 1
ATOM 2127 C CA . GLU A 1 288 ? -4.177 1.710 15.982 1.00 92.38 288 GLU A CA 1
ATOM 2128 C C . GLU A 1 288 ? -5.703 1.844 16.110 1.00 92.38 288 GLU A C 1
ATOM 2130 O O . GLU A 1 288 ? -6.444 1.051 15.528 1.00 92.38 288 GLU A O 1
ATOM 2135 N N . ASP A 1 289 ? -6.188 2.911 16.761 1.00 92.25 289 ASP A N 1
ATOM 2136 C CA . ASP A 1 289 ? -7.625 3.201 16.860 1.00 92.25 289 ASP A CA 1
ATOM 2137 C C . ASP A 1 289 ? -8.258 3.463 15.484 1.00 92.25 289 ASP A C 1
ATOM 2139 O O . ASP A 1 289 ? -9.392 3.050 15.226 1.00 92.25 289 ASP A O 1
ATOM 2143 N N . ALA A 1 290 ? -7.555 4.173 14.596 1.00 93.25 290 ALA A N 1
ATOM 2144 C CA . ALA A 1 290 ? -8.031 4.483 13.252 1.00 93.25 290 ALA A CA 1
ATOM 2145 C C . ALA A 1 290 ? -8.152 3.210 12.399 1.00 93.25 290 ALA A C 1
ATOM 2147 O O . ALA A 1 290 ? -9.158 3.010 11.710 1.00 93.25 290 ALA A O 1
ATOM 2148 N N . MET A 1 291 ? -7.166 2.314 12.484 1.00 94.75 291 MET A N 1
ATOM 2149 C CA . MET A 1 291 ? -7.201 1.014 11.819 1.00 94.75 291 MET A CA 1
ATOM 2150 C C . MET A 1 291 ? -8.323 0.133 12.368 1.00 94.75 291 MET A C 1
ATOM 2152 O O . MET A 1 291 ? -9.114 -0.389 11.584 1.00 94.75 291 MET A O 1
ATOM 2156 N N . GLU A 1 292 ? -8.447 -0.004 13.688 1.00 94.12 292 GLU A N 1
ATOM 2157 C CA . GLU A 1 292 ? -9.450 -0.877 14.305 1.00 94.12 292 GLU A CA 1
ATOM 2158 C C . GLU A 1 292 ? -10.885 -0.410 14.016 1.00 94.12 292 GLU A C 1
ATOM 2160 O O . GLU A 1 292 ? -11.747 -1.213 13.647 1.00 94.12 292 GLU A O 1
ATOM 2165 N N . ARG A 1 293 ? -11.147 0.897 14.140 1.00 92.25 293 ARG A N 1
ATOM 2166 C CA . ARG A 1 293 ? -12.507 1.451 14.037 1.00 92.25 293 ARG A CA 1
ATOM 2167 C C . ARG A 1 293 ? -12.953 1.731 12.606 1.00 92.25 293 ARG A C 1
ATOM 2169 O O . ARG A 1 293 ? -14.156 1.730 12.349 1.00 92.25 293 ARG A O 1
ATOM 2176 N N . ILE A 1 294 ? -12.019 2.021 11.698 1.00 94.50 294 ILE A N 1
ATOM 2177 C CA . ILE A 1 294 ? -12.332 2.537 10.355 1.00 94.50 294 ILE A CA 1
ATOM 2178 C C . ILE A 1 294 ? -11.606 1.737 9.274 1.00 94.50 294 ILE A C 1
ATOM 2180 O O . ILE A 1 294 ? -12.263 1.182 8.392 1.00 94.50 294 ILE A O 1
ATOM 2184 N N . GLY A 1 295 ? -10.280 1.606 9.365 1.00 95.06 295 GLY A N 1
ATOM 2185 C CA . GLY A 1 295 ? -9.463 0.956 8.335 1.00 95.06 295 GLY A CA 1
ATOM 2186 C C . GLY A 1 295 ? -9.873 -0.492 8.046 1.00 95.06 295 GLY A C 1
ATOM 2187 O O . GLY A 1 295 ? -10.218 -0.828 6.913 1.00 95.06 295 GLY A O 1
ATOM 2188 N N . ILE A 1 296 ? -9.880 -1.354 9.067 1.00 96.56 296 ILE A N 1
ATOM 2189 C CA . ILE A 1 296 ? -10.205 -2.781 8.934 1.00 96.56 296 ILE A CA 1
ATOM 2190 C C . ILE A 1 296 ? -11.659 -2.984 8.477 1.00 96.56 296 ILE A C 1
ATOM 2192 O O . ILE A 1 296 ? -11.854 -3.730 7.515 1.00 96.56 296 ILE A O 1
ATOM 2196 N N . PRO A 1 297 ? -12.688 -2.348 9.082 1.00 95.56 297 PRO A N 1
ATOM 2197 C CA . PRO A 1 297 ? -14.062 -2.476 8.593 1.00 95.56 297 PRO A CA 1
ATOM 2198 C C . PRO A 1 297 ? -14.225 -2.074 7.123 1.00 95.56 297 PRO A C 1
ATOM 2200 O O . PRO A 1 297 ? -14.848 -2.808 6.356 1.00 95.56 297 PRO A O 1
ATOM 2203 N N . ALA A 1 298 ? -13.623 -0.956 6.711 1.00 95.94 298 ALA A N 1
ATOM 2204 C CA . ALA A 1 298 ? -13.721 -0.464 5.341 1.00 95.94 298 ALA A CA 1
ATOM 2205 C C . ALA A 1 298 ? -12.970 -1.359 4.340 1.00 95.94 298 ALA A C 1
ATOM 2207 O O . ALA A 1 298 ? -13.426 -1.548 3.214 1.00 95.94 298 ALA A O 1
ATOM 2208 N N . LEU A 1 299 ? -11.831 -1.936 4.735 1.00 96.56 299 LEU A N 1
ATOM 2209 C CA . LEU A 1 299 ? -11.085 -2.887 3.909 1.00 96.56 299 LEU A CA 1
ATOM 2210 C C . LEU A 1 299 ? -11.791 -4.240 3.781 1.00 96.56 299 LEU A C 1
ATOM 2212 O O . LEU A 1 299 ? -11.767 -4.826 2.701 1.00 96.56 299 LEU A O 1
ATOM 2216 N N . ARG A 1 300 ? -12.464 -4.717 4.837 1.00 96.31 300 ARG A N 1
ATOM 2217 C CA . ARG A 1 300 ? -13.232 -5.975 4.811 1.00 96.31 300 ARG A CA 1
ATOM 2218 C C . ARG A 1 300 ? -14.413 -5.950 3.843 1.00 96.31 300 ARG A C 1
ATOM 2220 O O . ARG A 1 300 ? -14.857 -7.007 3.406 1.00 96.31 300 ARG A O 1
ATOM 2227 N N . ALA A 1 301 ? -14.904 -4.767 3.473 1.00 94.75 301 ALA A N 1
ATOM 2228 C CA . ALA A 1 301 ? -15.891 -4.630 2.403 1.00 94.75 301 ALA A CA 1
ATOM 2229 C C . ALA A 1 301 ? -15.310 -4.959 1.013 1.00 94.75 301 ALA A C 1
ATOM 2231 O O . ALA A 1 301 ? -16.062 -5.305 0.104 1.00 94.75 301 ALA A O 1
ATOM 2232 N N . LEU A 1 302 ? -13.987 -4.846 0.848 1.00 95.12 302 LEU A N 1
ATOM 2233 C CA . LEU A 1 302 ? -13.273 -5.013 -0.417 1.00 95.12 302 LEU A CA 1
ATOM 2234 C C . LEU A 1 302 ? -12.549 -6.364 -0.510 1.00 95.12 302 LEU A C 1
ATOM 2236 O O . LEU A 1 302 ? -12.600 -7.013 -1.552 1.00 95.12 302 LEU A O 1
ATOM 2240 N N . ALA A 1 303 ? -11.851 -6.786 0.543 1.00 94.38 303 ALA A N 1
ATOM 2241 C CA . ALA A 1 303 ? -11.007 -7.978 0.526 1.00 94.38 303 ALA A CA 1
ATOM 2242 C C . ALA A 1 303 ? -10.945 -8.665 1.898 1.00 94.38 303 ALA A C 1
ATOM 2244 O O . ALA A 1 303 ? -11.285 -8.074 2.922 1.00 94.38 303 ALA A O 1
ATOM 2245 N N . ASP A 1 304 ? -10.474 -9.913 1.919 1.00 94.75 304 ASP A N 1
ATOM 2246 C CA . ASP A 1 304 ? -10.188 -10.625 3.165 1.00 94.75 304 ASP A CA 1
ATOM 2247 C C . ASP A 1 304 ? -8.906 -10.064 3.798 1.00 94.75 304 ASP A C 1
ATOM 2249 O O . ASP A 1 304 ? -7.826 -10.144 3.203 1.00 94.75 304 ASP A O 1
ATOM 2253 N N . VAL A 1 305 ? -9.034 -9.444 4.976 1.00 96.56 305 VAL A N 1
ATOM 2254 C CA . VAL A 1 305 ? -7.945 -8.704 5.623 1.00 96.56 305 VAL A CA 1
ATOM 2255 C C . VAL A 1 305 ? -7.783 -9.011 7.109 1.00 96.56 305 VAL A C 1
ATOM 2257 O O . VAL A 1 305 ? -8.748 -9.107 7.876 1.00 96.56 305 VAL A O 1
ATOM 2260 N N . GLU A 1 306 ? -6.521 -9.061 7.522 1.00 94.56 306 GLU A N 1
ATOM 2261 C CA . GLU A 1 306 ? -6.069 -9.187 8.904 1.00 94.56 306 GLU A CA 1
ATOM 2262 C C . GLU A 1 306 ? -5.056 -8.084 9.200 1.00 94.56 306 GLU A C 1
ATOM 2264 O O . GLU A 1 306 ? -4.187 -7.810 8.379 1.00 94.56 306 GLU A O 1
ATOM 2269 N N . TYR A 1 307 ? -5.142 -7.458 10.369 1.00 94.50 307 TYR A N 1
ATOM 2270 C CA . TYR A 1 307 ? -4.193 -6.432 10.790 1.00 94.50 307 TYR A CA 1
ATOM 2271 C C . TYR A 1 307 ? -3.652 -6.787 12.170 1.00 94.50 307 TYR A C 1
ATOM 2273 O O . TYR A 1 307 ? -4.429 -7.009 13.097 1.00 94.50 307 TYR A O 1
ATOM 2281 N N . VAL A 1 308 ? -2.328 -6.912 12.276 1.00 90.62 308 VAL A N 1
ATOM 2282 C CA . VAL A 1 308 ? -1.630 -7.291 13.510 1.00 90.62 308 VAL A CA 1
ATOM 2283 C C . VAL A 1 308 ? -0.294 -6.558 13.569 1.00 90.62 308 VAL A C 1
ATOM 2285 O O . VAL A 1 308 ? 0.534 -6.712 12.672 1.00 90.62 308 VAL A O 1
ATOM 2288 N N . GLY A 1 309 ? -0.068 -5.781 14.633 1.00 84.81 309 GLY A N 1
ATOM 2289 C CA . GLY A 1 309 ? 1.229 -5.156 14.918 1.00 84.81 309 GLY A CA 1
ATOM 2290 C C . GLY A 1 309 ? 1.744 -4.257 13.790 1.00 84.81 309 GLY A C 1
ATOM 2291 O O . GLY A 1 309 ? 2.870 -4.442 13.328 1.00 84.81 309 GLY A O 1
ATOM 2292 N N . GLY A 1 310 ? 0.904 -3.348 13.284 1.00 88.06 310 GLY A N 1
ATOM 2293 C CA . GLY A 1 310 ? 1.278 -2.442 12.190 1.00 88.06 310 GLY A CA 1
ATOM 2294 C C . GLY A 1 310 ? 1.384 -3.109 10.815 1.00 88.06 310 GLY A C 1
ATOM 2295 O O . GLY A 1 310 ? 1.798 -2.466 9.855 1.00 88.06 310 GLY A O 1
ATOM 2296 N N . GLN A 1 311 ? 1.035 -4.392 10.683 1.00 91.62 311 GLN A N 1
ATOM 2297 C CA . GLN A 1 311 ? 1.054 -5.103 9.405 1.00 91.62 311 GLN A CA 1
ATOM 2298 C C . GLN A 1 311 ? -0.358 -5.479 8.982 1.00 91.62 311 GLN A C 1
ATOM 2300 O O . GLN A 1 311 ? -1.063 -6.198 9.687 1.00 91.62 311 GLN A O 1
ATOM 2305 N N . LEU A 1 312 ? -0.743 -5.028 7.793 1.00 94.12 312 LEU A N 1
ATOM 2306 C CA . LEU A 1 312 ? -1.963 -5.432 7.117 1.00 94.12 312 LEU A CA 1
ATOM 2307 C C . LEU A 1 312 ? -1.661 -6.579 6.155 1.00 94.12 312 LEU A C 1
ATOM 2309 O O . LEU A 1 312 ? -0.849 -6.452 5.241 1.00 94.12 312 LEU A O 1
ATOM 2313 N N . ARG A 1 313 ? -2.362 -7.691 6.331 1.00 95.00 313 ARG A N 1
ATOM 2314 C CA . ARG A 1 313 ? -2.313 -8.873 5.480 1.00 95.00 313 ARG A CA 1
ATOM 2315 C C . ARG A 1 313 ? -3.619 -8.985 4.703 1.00 95.00 313 ARG A C 1
ATOM 2317 O O . ARG A 1 313 ? -4.680 -9.139 5.296 1.00 95.00 313 ARG A O 1
ATOM 2324 N N . ILE A 1 314 ? -3.529 -8.952 3.380 1.00 94.75 314 ILE A N 1
ATOM 2325 C CA . ILE A 1 314 ? -4.643 -9.127 2.448 1.00 94.75 314 ILE A CA 1
ATOM 2326 C C . ILE A 1 314 ? -4.538 -10.528 1.850 1.00 94.75 314 ILE A C 1
ATOM 2328 O O . ILE A 1 314 ? -3.605 -10.831 1.098 1.00 94.75 314 ILE A O 1
ATOM 2332 N N . ARG A 1 315 ? -5.483 -11.398 2.200 1.00 91.31 315 ARG A N 1
ATOM 2333 C CA . ARG A 1 315 ? -5.563 -12.768 1.691 1.00 91.31 315 ARG A CA 1
ATOM 2334 C C . ARG A 1 315 ? -6.304 -12.767 0.358 1.00 91.31 315 ARG A C 1
ATOM 2336 O O . ARG A 1 315 ? -7.301 -12.069 0.202 1.00 91.31 315 ARG A O 1
ATOM 2343 N N . ASN A 1 316 ? -5.812 -13.548 -0.605 1.00 85.62 316 ASN A N 1
ATOM 2344 C CA . ASN A 1 316 ? -6.430 -13.706 -1.928 1.00 85.62 316 ASN A CA 1
ATOM 2345 C C . ASN A 1 316 ? -6.783 -12.365 -2.597 1.00 85.62 316 ASN A C 1
ATOM 2347 O O . ASN A 1 316 ? -7.909 -12.167 -3.055 1.00 85.62 316 ASN A O 1
ATOM 2351 N N . SER A 1 317 ? -5.829 -11.426 -2.613 1.00 90.19 317 SER A N 1
ATOM 2352 C CA . SER A 1 317 ? -6.070 -10.084 -3.148 1.00 90.19 317 SER A CA 1
ATOM 2353 C C . SER A 1 317 ? -6.609 -10.153 -4.589 1.00 90.19 317 SER A C 1
ATOM 2355 O O . SER A 1 317 ? -5.931 -10.680 -5.473 1.00 90.19 317 SER A O 1
ATOM 2357 N N . PRO A 1 318 ? -7.786 -9.570 -4.876 1.00 89.06 318 PRO A N 1
ATOM 2358 C CA . PRO A 1 318 ? -8.415 -9.639 -6.199 1.00 89.06 318 PRO A CA 1
ATOM 2359 C C . PRO A 1 318 ? -7.661 -8.838 -7.269 1.00 89.06 318 PRO A C 1
ATOM 2361 O O . PRO A 1 318 ? -7.947 -8.964 -8.463 1.00 89.06 318 PRO A O 1
ATOM 2364 N N . LEU A 1 319 ? -6.713 -8.003 -6.840 1.00 89.38 319 LEU A N 1
ATOM 2365 C CA . LEU A 1 319 ? -5.856 -7.174 -7.682 1.00 89.38 319 LEU A CA 1
ATOM 2366 C C . LEU A 1 319 ? -4.514 -7.838 -8.000 1.00 89.38 319 LEU A C 1
ATOM 2368 O O . LEU A 1 319 ? -3.796 -7.377 -8.878 1.00 89.38 319 LEU A O 1
ATOM 2372 N N . CYS A 1 320 ? -4.161 -8.909 -7.299 1.00 87.19 320 CYS A N 1
ATOM 2373 C CA . CYS A 1 320 ? -2.844 -9.511 -7.391 1.00 87.19 320 CYS A CA 1
ATOM 2374 C C . CYS A 1 320 ? -3.032 -10.965 -7.887 1.00 87.19 320 CYS A C 1
ATOM 2376 O O . CYS A 1 320 ? -3.458 -11.841 -7.140 1.00 87.19 320 CYS A O 1
ATOM 2378 N N . LYS A 1 321 ? -2.815 -11.186 -9.197 1.00 71.88 321 LYS A N 1
ATOM 2379 C CA . LYS A 1 321 ? -2.960 -12.483 -9.894 1.00 71.88 321 LYS A CA 1
ATOM 2380 C C . LYS A 1 321 ? -1.608 -13.015 -10.374 1.00 71.88 321 LYS A C 1
ATOM 2382 O O . LYS A 1 321 ? -0.648 -12.260 -10.535 1.00 71.88 321 LYS A O 1
ATOM 2387 N N . GLU A 1 322 ? -1.565 -14.317 -10.650 1.00 60.50 322 GLU A N 1
ATOM 2388 C CA . GLU A 1 322 ? -0.431 -14.984 -11.297 1.00 60.50 322 GLU A CA 1
ATOM 2389 C C . GLU A 1 322 ? -0.077 -14.268 -12.613 1.00 60.50 322 GLU A C 1
ATOM 2391 O O . GLU A 1 322 ? -0.944 -14.019 -13.451 1.00 60.50 322 GLU A O 1
ATOM 2396 N N . GLY A 1 323 ? 1.191 -13.872 -12.763 1.00 63.41 323 GLY A N 1
ATOM 2397 C CA . GLY A 1 323 ? 1.652 -13.032 -13.878 1.00 63.41 323 GLY A CA 1
ATOM 2398 C C . GLY A 1 323 ? 2.553 -11.858 -13.480 1.00 63.41 323 GLY A C 1
ATOM 2399 O O . GLY A 1 323 ? 2.894 -11.041 -14.334 1.00 63.41 323 GLY A O 1
ATOM 2400 N N . GLY A 1 324 ? 2.947 -11.749 -12.203 1.00 66.12 324 GLY A N 1
ATOM 2401 C CA . GLY A 1 324 ? 4.016 -10.844 -11.763 1.00 66.12 324 GLY A CA 1
ATOM 2402 C C . GLY A 1 324 ? 3.648 -9.359 -11.692 1.00 66.12 324 GLY A C 1
ATOM 2403 O O . GLY A 1 324 ? 4.540 -8.525 -11.550 1.00 66.12 324 GLY A O 1
ATOM 2404 N N . ARG A 1 325 ? 2.360 -9.004 -11.785 1.00 74.44 325 ARG A N 1
ATOM 2405 C CA . ARG A 1 325 ? 1.889 -7.615 -11.644 1.00 74.44 325 ARG A CA 1
ATOM 2406 C C . ARG A 1 325 ? 1.189 -7.423 -10.310 1.00 74.44 325 ARG A C 1
ATOM 2408 O O . ARG A 1 325 ? 0.221 -8.118 -10.003 1.00 74.44 325 ARG A O 1
ATOM 2415 N N . SER A 1 326 ? 1.714 -6.510 -9.499 1.00 80.50 326 SER A N 1
ATOM 2416 C CA . SER A 1 326 ? 1.147 -6.161 -8.201 1.00 80.50 326 SER A CA 1
ATOM 2417 C C . SER A 1 326 ? 0.317 -4.888 -8.319 1.00 80.50 326 SER A C 1
ATOM 2419 O O . SER A 1 326 ? 0.858 -3.787 -8.295 1.00 80.50 326 SER A O 1
ATOM 2421 N N . SER A 1 327 ? -1.005 -5.027 -8.355 1.00 85.50 327 SER A N 1
ATOM 2422 C CA . SER A 1 327 ? -1.936 -3.884 -8.381 1.00 85.50 327 SER A CA 1
ATOM 2423 C C . SER A 1 327 ? -2.396 -3.481 -6.975 1.00 85.50 327 SER A C 1
ATOM 2425 O O . SER A 1 327 ? -3.350 -2.730 -6.784 1.00 85.50 327 SER A O 1
ATOM 2427 N N . CYS A 1 328 ? -1.678 -3.967 -5.960 1.00 89.56 328 CYS A N 1
ATOM 2428 C CA . CYS A 1 328 ? -1.972 -3.754 -4.554 1.00 89.56 328 CYS A CA 1
ATOM 2429 C C . CYS A 1 328 ? -1.678 -2.301 -4.079 1.00 89.56 328 CYS A C 1
ATOM 2431 O O . CYS A 1 328 ? -2.078 -1.937 -2.976 1.00 89.56 328 CYS A O 1
ATOM 2433 N N . GLN A 1 329 ? -1.097 -1.446 -4.938 1.00 93.44 329 GLN A N 1
ATOM 2434 C CA . GLN A 1 329 ? -0.957 0.010 -4.727 1.00 93.44 329 GLN A CA 1
ATOM 2435 C C . GLN A 1 329 ? -2.298 0.718 -4.495 1.00 93.44 329 GLN A C 1
ATOM 2437 O O . GLN A 1 329 ? -2.370 1.692 -3.752 1.00 93.44 329 GLN A O 1
ATOM 2442 N N . PHE A 1 330 ? -3.386 0.186 -5.058 1.00 96.69 330 PHE A N 1
ATOM 2443 C CA . PHE A 1 330 ? -4.730 0.686 -4.774 1.00 96.69 330 PHE A CA 1
ATOM 2444 C C . PHE A 1 330 ? -5.058 0.664 -3.272 1.00 96.69 330 PHE A C 1
ATOM 2446 O O . PHE A 1 330 ? -5.631 1.620 -2.764 1.00 96.69 330 PHE A O 1
ATOM 2453 N N . PHE A 1 331 ? -4.682 -0.397 -2.546 1.00 96.38 331 PHE A N 1
ATOM 2454 C CA . PHE A 1 331 ? -4.974 -0.510 -1.111 1.00 96.38 331 PHE A CA 1
ATOM 2455 C C . PHE A 1 331 ? -4.164 0.476 -0.270 1.00 96.38 331 PHE A C 1
ATOM 2457 O O . PHE A 1 331 ? -4.677 0.977 0.728 1.00 96.38 331 PHE A O 1
ATOM 2464 N N . ILE A 1 332 ? -2.933 0.777 -0.694 1.00 94.94 332 ILE A N 1
ATOM 2465 C CA . ILE A 1 332 ? -2.095 1.805 -0.069 1.00 94.94 332 ILE A CA 1
ATOM 2466 C C . ILE A 1 332 ? -2.797 3.157 -0.185 1.00 94.94 332 ILE A C 1
ATOM 2468 O O . ILE A 1 332 ? -3.115 3.779 0.826 1.00 94.94 332 ILE A O 1
ATOM 2472 N N . GLY A 1 333 ? -3.160 3.544 -1.408 1.00 96.62 333 GLY A N 1
ATOM 2473 C CA . GLY A 1 333 ? -3.840 4.811 -1.651 1.00 96.62 333 GLY A CA 1
ATOM 2474 C C . GLY A 1 333 ? -5.201 4.878 -0.963 1.00 96.62 333 GLY A C 1
ATOM 2475 O O . GLY A 1 333 ? -5.558 5.901 -0.391 1.00 96.62 333 GLY A O 1
ATOM 2476 N N . TYR A 1 334 ? -5.950 3.774 -0.956 1.00 97.44 334 TYR A N 1
ATOM 2477 C CA . TYR A 1 334 ? -7.232 3.677 -0.260 1.00 97.44 334 TYR A CA 1
ATOM 2478 C C . TYR A 1 334 ? -7.100 3.986 1.230 1.00 97.44 334 TYR A C 1
ATOM 2480 O O . TYR A 1 334 ? -7.882 4.775 1.751 1.00 97.44 334 TYR A O 1
ATOM 2488 N N . LEU A 1 335 ? -6.100 3.418 1.907 1.00 96.25 335 LEU A N 1
ATOM 2489 C CA . LEU A 1 335 ? -5.841 3.700 3.318 1.00 96.25 335 LEU A CA 1
ATOM 2490 C C . LEU A 1 335 ? -5.369 5.133 3.556 1.00 96.25 335 LEU A C 1
ATOM 2492 O O . LEU A 1 335 ? -5.835 5.764 4.501 1.00 96.25 335 LEU A O 1
ATOM 2496 N N . GLU A 1 336 ? -4.497 5.663 2.699 1.00 94.75 336 GLU A N 1
ATOM 2497 C CA . GLU A 1 336 ? -4.048 7.057 2.782 1.00 94.75 336 GLU A CA 1
ATOM 2498 C C . GLU A 1 336 ? -5.227 8.031 2.671 1.00 94.75 336 GLU A C 1
ATOM 2500 O O . GLU A 1 336 ? -5.370 8.931 3.497 1.00 94.75 336 GLU A O 1
ATOM 2505 N N . GLY A 1 337 ? -6.114 7.820 1.694 1.00 94.69 337 GLY A N 1
ATOM 2506 C CA . GLY A 1 337 ? -7.301 8.652 1.501 1.00 94.69 337 GLY A CA 1
ATOM 2507 C C . GLY A 1 337 ? -8.349 8.484 2.603 1.00 94.69 337 GLY A C 1
ATOM 2508 O O . GLY A 1 337 ? -9.024 9.452 2.949 1.00 94.69 337 GLY A O 1
ATOM 2509 N N . LEU A 1 338 ? -8.483 7.271 3.150 1.00 95.31 338 LEU A N 1
ATOM 2510 C CA . LEU A 1 338 ? -9.462 6.931 4.185 1.00 95.31 338 LEU A CA 1
ATOM 2511 C C . LEU A 1 338 ? -9.044 7.423 5.577 1.00 95.31 338 LEU A C 1
ATOM 2513 O O . LEU A 1 338 ? -9.880 7.909 6.334 1.00 95.31 338 LEU A O 1
ATOM 2517 N N . LEU A 1 339 ? -7.767 7.259 5.935 1.00 94.12 339 LEU A N 1
ATOM 2518 C CA . LEU A 1 339 ? -7.267 7.500 7.292 1.00 94.12 339 LEU A CA 1
ATOM 2519 C C . LEU A 1 339 ? -6.477 8.799 7.424 1.00 94.12 339 LEU A C 1
ATOM 2521 O O . LEU A 1 339 ? -6.403 9.332 8.527 1.00 94.12 339 LEU A O 1
ATOM 2525 N N . GLY A 1 340 ? -5.928 9.344 6.337 1.00 91.56 340 GLY A N 1
ATOM 2526 C CA . GLY A 1 340 ? -5.151 10.588 6.360 1.00 91.56 340 GLY A CA 1
ATOM 2527 C C . GLY A 1 340 ? -5.817 11.732 7.143 1.00 91.56 340 GLY A C 1
ATOM 2528 O O . GLY A 1 340 ? -5.159 12.318 8.004 1.00 91.56 340 GLY A O 1
ATOM 2529 N N . PRO A 1 341 ? -7.124 12.015 6.952 1.00 89.38 341 PRO A N 1
ATOM 2530 C CA . PRO A 1 341 ? -7.824 13.065 7.700 1.00 89.38 341 PRO A CA 1
ATOM 2531 C C . PRO A 1 341 ? -7.939 12.826 9.217 1.00 89.38 341 PRO A C 1
ATOM 2533 O O . PRO A 1 341 ? -8.214 13.764 9.965 1.00 89.38 341 PRO A O 1
ATOM 2536 N N . LEU A 1 342 ? -7.772 11.583 9.675 1.00 89.81 342 LEU A N 1
ATOM 2537 C CA . LEU A 1 342 ? -7.984 11.168 11.063 1.00 89.81 342 LEU A CA 1
ATOM 2538 C C . LEU A 1 342 ? -6.712 11.168 11.902 1.00 89.81 342 LEU A C 1
ATOM 2540 O O . LEU A 1 342 ? -6.799 11.243 13.127 1.00 89.81 342 LEU A O 1
ATOM 2544 N N . LEU A 1 343 ? -5.548 11.051 11.272 1.00 88.56 343 LEU A N 1
ATOM 2545 C CA . LEU A 1 343 ? -4.288 10.879 11.987 1.00 88.56 343 LEU A CA 1
ATOM 2546 C C . LEU A 1 343 ? -3.780 12.205 12.543 1.00 88.56 343 LEU A C 1
ATOM 2548 O O . LEU A 1 343 ? -3.992 13.287 11.981 1.00 88.56 343 LEU A O 1
ATOM 2552 N N . ALA A 1 344 ? -3.101 12.133 13.685 1.00 78.38 344 ALA A N 1
ATOM 2553 C CA . ALA A 1 344 ? -2.597 13.324 14.344 1.00 78.38 344 ALA A CA 1
ATOM 2554 C C . ALA A 1 344 ? -1.454 13.971 13.555 1.00 78.38 344 ALA A C 1
ATOM 2556 O O . ALA A 1 344 ? -1.469 15.202 13.412 1.00 78.38 344 ALA A O 1
ATOM 2557 N N . SER A 1 345 ? -0.552 13.149 13.008 1.00 77.44 345 SER A N 1
ATOM 2558 C CA . SER A 1 345 ? 0.549 13.525 12.114 1.00 77.44 345 SER A CA 1
ATOM 2559 C C . SER A 1 345 ? 0.081 14.148 10.799 1.00 77.44 345 SER A C 1
ATOM 2561 O O . SER A 1 345 ? 0.800 14.956 10.215 1.00 77.44 345 SER A O 1
ATOM 2563 N N . GLY A 1 346 ? -1.129 13.802 10.347 1.00 75.88 346 GLY A N 1
ATOM 2564 C CA . GLY A 1 346 ? -1.660 14.184 9.039 1.00 75.88 346 GLY A CA 1
ATOM 2565 C C . GLY A 1 346 ? -1.082 13.387 7.864 1.00 75.88 346 GLY A C 1
ATOM 2566 O O . GLY A 1 346 ? -1.382 13.717 6.719 1.00 75.88 346 GLY A O 1
ATOM 2567 N N . SER A 1 347 ? -0.281 12.349 8.119 1.00 79.00 347 SER A N 1
ATOM 2568 C CA . SER A 1 347 ? 0.252 11.456 7.088 1.00 79.00 347 SER A CA 1
ATOM 2569 C C . SER A 1 347 ? 0.192 10.000 7.528 1.00 79.00 347 SER A C 1
ATOM 2571 O O . SER A 1 347 ? 0.440 9.680 8.684 1.00 79.00 347 SER A O 1
ATOM 2573 N N . LEU A 1 348 ? -0.111 9.115 6.583 1.00 88.81 348 LEU A N 1
ATOM 2574 C CA . LEU A 1 348 ? 0.018 7.673 6.741 1.00 88.81 348 LEU A CA 1
ATOM 2575 C C . LEU A 1 348 ? 1.153 7.213 5.833 1.00 88.81 348 LEU A C 1
ATOM 2577 O O . LEU A 1 348 ? 1.170 7.549 4.652 1.00 88.81 348 LEU A O 1
ATOM 2581 N N . SER A 1 349 ? 2.082 6.431 6.364 1.00 85.31 349 SER A N 1
ATOM 2582 C CA . SER A 1 349 ? 3.128 5.794 5.581 1.00 85.31 349 SER A CA 1
ATOM 2583 C C . SER A 1 349 ? 2.822 4.309 5.454 1.00 85.31 349 SER A C 1
ATOM 2585 O O . SER A 1 349 ? 2.772 3.587 6.450 1.00 85.31 349 SER A O 1
ATOM 2587 N N . THR A 1 350 ? 2.584 3.850 4.226 1.00 86.00 350 THR A N 1
ATOM 2588 C CA . THR A 1 350 ? 2.309 2.437 3.957 1.00 86.00 350 THR A CA 1
ATOM 2589 C C . THR A 1 350 ? 3.303 1.891 2.942 1.00 86.00 350 THR A C 1
ATOM 2591 O O . THR A 1 350 ? 3.497 2.475 1.878 1.00 86.00 350 THR A O 1
ATOM 2594 N N . PHE A 1 351 ? 3.913 0.745 3.243 1.00 82.75 351 PHE A N 1
ATOM 2595 C CA . PHE A 1 351 ? 4.917 0.119 2.384 1.00 82.75 351 PHE A CA 1
ATOM 2596 C C . PHE A 1 351 ? 4.568 -1.337 2.079 1.00 82.75 351 PHE A C 1
ATOM 2598 O O . PHE A 1 351 ? 4.236 -2.091 2.997 1.00 82.75 351 PHE A O 1
ATOM 2605 N N . PRO A 1 352 ? 4.696 -1.790 0.822 1.00 83.31 352 PRO A N 1
ATOM 2606 C CA . PRO A 1 352 ? 4.526 -3.197 0.499 1.00 83.31 352 PRO A CA 1
ATOM 2607 C C . PRO A 1 352 ? 5.711 -4.027 1.019 1.00 83.31 352 PRO A C 1
ATOM 2609 O O . PRO A 1 352 ? 6.867 -3.768 0.690 1.00 83.31 352 PRO A O 1
ATOM 2612 N N . LEU A 1 353 ? 5.418 -5.054 1.819 1.00 81.19 353 LEU A N 1
ATOM 2613 C CA . LEU A 1 353 ? 6.383 -6.046 2.311 1.00 81.19 353 LEU A CA 1
ATOM 2614 C C . LEU A 1 353 ? 6.378 -7.338 1.483 1.00 81.19 353 LEU A C 1
ATOM 2616 O O . LEU A 1 353 ? 7.392 -8.029 1.415 1.00 81.19 353 LEU A O 1
ATOM 2620 N N . GLY A 1 354 ? 5.244 -7.682 0.874 1.00 81.94 354 GLY A N 1
ATOM 2621 C CA . GLY A 1 354 ? 5.086 -8.893 0.070 1.00 81.94 354 GLY A CA 1
ATOM 2622 C C . GLY A 1 354 ? 3.810 -8.860 -0.763 1.00 81.94 354 GLY A C 1
ATOM 2623 O O . GLY A 1 354 ? 2.868 -8.139 -0.435 1.00 81.94 354 GLY A O 1
ATOM 2624 N N . CYS A 1 355 ? 3.775 -9.626 -1.853 1.00 86.31 355 CYS A N 1
ATOM 2625 C CA . CYS A 1 355 ? 2.620 -9.687 -2.745 1.00 86.31 355 CYS A CA 1
ATOM 2626 C C . CYS A 1 355 ? 2.415 -11.096 -3.308 1.00 86.31 355 CYS A C 1
ATOM 2628 O O . CYS A 1 355 ? 3.374 -11.762 -3.709 1.00 86.31 355 CYS A O 1
ATOM 2630 N N . CYS A 1 356 ? 1.150 -11.515 -3.396 1.00 86.56 356 CYS A N 1
ATOM 2631 C CA . CYS A 1 356 ? 0.740 -12.779 -4.006 1.00 86.56 356 CYS A CA 1
ATOM 2632 C C . CYS A 1 356 ? 1.227 -12.924 -5.451 1.00 86.56 356 CYS A C 1
ATOM 2634 O O . CYS A 1 356 ? 1.648 -14.005 -5.850 1.00 86.56 356 CYS A O 1
ATOM 2636 N N . SER A 1 357 ? 1.253 -11.832 -6.224 1.00 84.69 357 SER A N 1
ATOM 2637 C CA . SER A 1 357 ? 1.713 -11.854 -7.619 1.00 84.69 357 SER A CA 1
ATOM 2638 C C . SER A 1 357 ? 3.186 -12.249 -7.775 1.00 84.69 357 SER A C 1
ATOM 2640 O O . SER A 1 357 ? 3.587 -12.649 -8.866 1.00 84.69 357 SER A O 1
ATOM 2642 N N . TYR A 1 358 ? 3.983 -12.150 -6.704 1.00 80.44 358 TYR A N 1
ATOM 2643 C CA . TYR A 1 358 ? 5.392 -12.559 -6.663 1.00 80.44 358 TYR A CA 1
ATOM 2644 C C . TYR A 1 358 ? 5.610 -13.875 -5.897 1.00 80.44 358 TYR A C 1
ATOM 2646 O O . TYR A 1 358 ? 6.723 -14.158 -5.461 1.00 80.44 358 TYR A O 1
ATOM 2654 N N . GLY A 1 359 ? 4.557 -14.680 -5.723 1.00 77.56 359 GLY A N 1
ATOM 2655 C CA . GLY A 1 359 ? 4.633 -15.991 -5.072 1.00 77.56 359 GLY A CA 1
ATOM 2656 C C . GLY A 1 359 ? 4.478 -15.964 -3.549 1.00 77.56 359 GLY A C 1
ATOM 2657 O O . GLY A 1 359 ? 4.759 -16.967 -2.897 1.00 77.56 359 GLY A O 1
ATOM 2658 N N . GLY A 1 360 ? 4.043 -14.838 -2.972 1.00 78.00 360 GLY A N 1
ATOM 2659 C CA . GLY A 1 360 ? 3.628 -14.778 -1.569 1.00 78.00 360 GLY A CA 1
ATOM 2660 C C . GLY A 1 360 ? 2.287 -15.480 -1.324 1.00 78.00 360 GLY A C 1
ATOM 2661 O O . GLY A 1 360 ? 1.438 -15.560 -2.207 1.00 78.00 360 GLY A O 1
ATOM 2662 N N . ASP A 1 361 ? 2.062 -15.944 -0.098 1.00 81.31 361 ASP A N 1
ATOM 2663 C CA . ASP A 1 361 ? 0.784 -16.513 0.354 1.00 81.31 361 ASP A CA 1
ATOM 2664 C C . ASP A 1 361 ? -0.282 -15.437 0.637 1.00 81.31 361 ASP A C 1
ATOM 2666 O O . ASP A 1 361 ? -1.482 -15.710 0.634 1.00 81.31 361 ASP A O 1
ATOM 2670 N N . ALA A 1 362 ? 0.148 -14.198 0.876 1.00 88.19 362 ALA A N 1
ATOM 2671 C CA . ALA A 1 362 ? -0.702 -13.026 1.032 1.00 88.19 362 ALA A CA 1
ATOM 2672 C C . ALA A 1 362 ? 0.019 -11.753 0.564 1.00 88.19 362 ALA A C 1
ATOM 2674 O O . ALA A 1 362 ? 1.249 -11.710 0.457 1.00 88.19 362 ALA A O 1
ATOM 2675 N N . CYS A 1 363 ? -0.747 -10.688 0.328 1.00 90.50 363 CYS A N 1
ATOM 2676 C CA . CYS A 1 363 ? -0.179 -9.356 0.158 1.00 90.50 363 CYS A CA 1
ATOM 2677 C C . CYS A 1 363 ? -0.030 -8.710 1.532 1.00 90.50 363 CYS A C 1
ATOM 2679 O O . CYS A 1 363 ? -1.003 -8.619 2.276 1.00 90.50 363 CYS A O 1
ATOM 2681 N N . VAL A 1 364 ? 1.180 -8.288 1.881 1.00 91.12 364 VAL A N 1
ATOM 2682 C CA . VAL A 1 364 ? 1.496 -7.743 3.204 1.00 91.12 364 VAL A CA 1
ATOM 2683 C C . VAL A 1 364 ? 1.942 -6.299 3.048 1.00 91.12 364 VAL A C 1
ATOM 2685 O O . VAL A 1 364 ? 2.860 -6.022 2.277 1.00 91.12 364 VAL A O 1
ATOM 2688 N N . LEU A 1 365 ? 1.309 -5.397 3.790 1.00 91.38 365 LEU A N 1
ATOM 2689 C CA . LEU A 1 365 ? 1.621 -3.975 3.853 1.00 91.38 365 LEU A CA 1
ATOM 2690 C C . LEU A 1 365 ? 2.034 -3.619 5.287 1.00 91.38 365 LEU A C 1
ATOM 2692 O O . LEU A 1 365 ? 1.343 -3.986 6.234 1.00 91.38 365 LEU A O 1
ATOM 2696 N N . ALA A 1 366 ? 3.153 -2.921 5.454 1.00 88.81 366 ALA A N 1
ATOM 2697 C CA . ALA A 1 366 ? 3.515 -2.270 6.711 1.00 88.81 366 ALA A CA 1
ATOM 2698 C C . ALA A 1 366 ? 2.866 -0.890 6.765 1.00 88.81 366 ALA A C 1
ATOM 2700 O O . ALA A 1 366 ? 2.897 -0.180 5.764 1.00 88.81 366 ALA A O 1
ATOM 2701 N N . ILE A 1 367 ? 2.314 -0.522 7.914 1.00 90.06 367 ILE A N 1
ATOM 2702 C CA . ILE A 1 367 ? 1.594 0.726 8.142 1.00 90.06 367 ILE A CA 1
ATOM 2703 C C . ILE A 1 367 ? 2.228 1.435 9.344 1.00 90.06 367 ILE A C 1
ATOM 2705 O O . ILE A 1 367 ? 2.388 0.836 10.407 1.00 90.06 367 ILE A O 1
ATOM 2709 N N . SER A 1 368 ? 2.587 2.704 9.173 1.00 88.50 368 SER A N 1
ATOM 2710 C CA . SER A 1 368 ? 3.136 3.570 10.221 1.00 88.50 368 SER A CA 1
ATOM 2711 C C . SER A 1 368 ? 2.672 5.018 10.041 1.00 88.50 368 SER A C 1
ATOM 2713 O O . SER A 1 368 ? 2.282 5.409 8.943 1.00 88.50 368 SER A O 1
ATOM 2715 N N . GLU A 1 369 ? 2.718 5.807 11.112 1.00 81.62 369 GLU A N 1
ATOM 2716 C CA . GLU A 1 369 ? 2.332 7.229 11.130 1.00 81.62 369 GLU A CA 1
ATOM 2717 C C . GLU A 1 369 ? 3.504 8.177 10.824 1.00 81.62 369 GLU A C 1
ATOM 2719 O O . GLU A 1 369 ? 4.646 7.850 11.230 1.00 81.62 369 GLU A O 1
#

Radius of gyration: 33.07 Å; chains: 1; bounding box: 78×124×71 Å